Protein 3OPN (pdb70)

Secondary structure (DSSP, 8-state):
---SSSTTHHHHHHHHHHTT---TT-EEEEET-TTSHHHH--TT--SEEEEE-SS-----HHHHT-TTEE-----GGG--GGG--S---SEEEE--SSS-GGGTHHHHHHHSPTT-EEEEEE-HHHHS-HHHH-------HHHH--HHHHHHHHHHHTEEEEEEEE-SS-BTTTB--EEEEEEESS--PBPTT--HHHHHHHHH-

Structure (mmCIF, N/CA/C/O backbone):
data_3OPN
#
_entry.id   3OPN
#
_cell.length_a   48.716
_cell.length_b   54.523
_cell.length_c   70.643
_cell.angle_alpha   90.00
_cell.angle_beta   90.00
_cell.angle_gamma   90.00
#
_symmetry.space_group_name_H-M   'P 21 21 21'
#
loop_
_entity.id
_entity.type
_entity.pdbx_description
1 polymer 'putative hemolysin'
2 non-polymer GLYCEROL
3 non-polymer 'SULFATE ION'
4 water water
#
loop_
_atom_site.group_PDB
_atom_site.id
_atom_site.type_symbol
_atom_site.label_atom_id
_atom_site.label_alt_id
_atom_site.label_comp_id
_atom_site.label_asym_id
_atom_site.label_entity_id
_atom_site.label_seq_id
_atom_site.pdbx_PDB_ins_code
_atom_site.Cartn_x
_atom_site.Cartn_y
_atom_site.Cartn_z
_atom_site.occupancy
_atom_site.B_iso_or_equiv
_atom_site.auth_seq_id
_atom_site.auth_comp_id
_atom_site.auth_asym_id
_atom_site.auth_atom_id
_atom_site.pdbx_PDB_model_num
ATOM 1 N N . LYS A 1 14 ? 30.367 27.025 43.157 1.00 20.00 33 LYS A N 1
ATOM 2 C CA . LYS A 1 14 ? 29.827 26.223 42.073 1.00 20.00 33 LYS A CA 1
ATOM 3 C C . LYS A 1 14 ? 28.322 26.254 41.742 1.00 20.00 33 LYS A C 1
ATOM 4 O O . LYS A 1 14 ? 27.821 25.317 41.194 1.00 23.42 33 LYS A O 1
ATOM 10 N N . LEU A 1 15 ? 27.646 27.371 41.972 1.00 19.74 34 LEU A N 1
ATOM 11 C CA . LEU A 1 15 ? 26.371 27.587 41.333 1.00 15.92 34 LEU A CA 1
ATOM 12 C C . LEU A 1 15 ? 26.597 28.101 39.904 1.00 17.38 34 LEU A C 1
ATOM 13 O O . LEU A 1 15 ? 26.997 29.223 39.680 1.00 13.19 34 LEU A O 1
ATOM 18 N N . ARG A 1 16 ? 26.378 27.238 38.953 1.00 13.68 35 ARG A N 1
ATOM 19 C CA . ARG A 1 16 ? 26.756 27.550 37.602 1.00 18.07 35 ARG A CA 1
ATOM 20 C C . ARG A 1 16 ? 25.844 28.599 36.910 1.00 13.01 35 ARG A C 1
ATOM 21 O O . ARG A 1 16 ? 26.317 29.367 36.142 1.00 12.74 35 ARG A O 1
ATOM 29 N N . TYR A 1 17 ? 24.575 28.626 37.297 1.00 10.19 36 TYR A N 1
ATOM 30 C CA . TYR A 1 17 ? 23.554 29.525 36.750 1.00 9.67 36 TYR A CA 1
ATOM 31 C C . TYR A 1 17 ? 23.023 30.469 37.821 1.00 10.02 36 TYR A C 1
ATOM 32 O O . TYR A 1 17 ? 23.154 30.192 39.007 1.00 8.41 36 TYR A O 1
ATOM 41 N N . VAL A 1 18 ? 22.418 31.579 37.408 1.00 8.77 37 VAL A N 1
ATOM 42 C CA . VAL A 1 18 ? 21.905 32.571 38.365 1.00 7.88 37 VAL A CA 1
ATOM 43 C C . VAL A 1 18 ? 20.580 32.138 39.014 1.00 8.70 37 VAL A C 1
ATOM 44 O O . VAL A 1 18 ? 20.079 32.805 39.921 1.00 7.89 37 VAL A O 1
ATOM 48 N N . SER A 1 19 ? 20.014 31.031 38.535 1.00 7.75 38 SER A N 1
ATOM 49 C CA . SER A 1 19 ? 18.835 30.433 39.159 1.00 9.43 38 SER A CA 1
ATOM 50 C C . SER A 1 19 ? 18.747 28.952 38.796 1.00 9.61 38 SER A C 1
ATOM 51 O O . SER A 1 19 ? 19.416 28.496 37.860 1.00 8.65 38 SER A O 1
ATOM 54 N N . ARG A 1 20 ? 17.922 28.206 39.533 1.00 7.68 39 ARG A N 1
ATOM 55 C CA . ARG A 1 20 ? 17.648 26.805 39.189 1.00 8.53 39 ARG A CA 1
ATOM 56 C C . ARG A 1 20 ? 16.852 26.712 37.885 1.00 8.88 39 ARG A C 1
ATOM 57 O O . ARG A 1 20 ? 16.793 25.658 37.246 1.00 6.99 39 ARG A O 1
ATOM 65 N N . GLY A 1 21 ? 16.249 27.828 37.486 1.00 8.37 40 GLY A N 1
ATOM 66 C CA . GLY A 1 21 ? 15.573 27.895 36.198 1.00 8.10 40 GLY A CA 1
ATOM 67 C C . GLY A 1 21 ? 16.510 27.506 35.072 1.00 7.08 40 GLY A C 1
ATOM 68 O O . GLY A 1 21 ? 16.087 26.945 34.064 1.00 7.13 40 GLY A O 1
ATOM 69 N N . GLY A 1 22 ? 17.798 27.797 35.244 1.00 7.38 41 GLY A N 1
ATOM 70 C CA . GLY A 1 22 ? 18.785 27.453 34.231 1.00 9.24 41 GLY A CA 1
ATOM 71 C C . GLY A 1 22 ? 18.850 25.952 33.949 1.00 7.57 41 GLY A C 1
ATOM 72 O O . GLY A 1 22 ? 19.207 25.531 32.844 1.00 8.29 41 GLY A O 1
ATOM 73 N N . LEU A 1 23 ? 18.501 25.144 34.949 1.00 6.08 42 LEU A N 1
ATOM 74 C CA . LEU A 1 23 ? 18.457 23.689 34.790 1.00 7.48 42 LEU A CA 1
ATOM 75 C C . LEU A 1 23 ? 17.412 23.258 33.762 1.00 6.89 42 LEU A C 1
ATOM 76 O O . LEU A 1 23 ? 17.535 22.216 33.126 1.00 6.32 42 LEU A O 1
ATOM 81 N N . LYS A 1 24 ? 16.369 24.059 33.617 1.00 6.53 43 LYS A N 1
ATOM 82 C CA . LYS A 1 24 ? 15.294 23.730 32.695 1.00 8.07 43 LYS A CA 1
ATOM 83 C C . LYS A 1 24 ? 15.772 23.852 31.250 1.00 8.42 43 LYS A C 1
ATOM 84 O O . LYS A 1 24 ? 15.646 22.910 30.466 1.00 7.19 43 LYS A O 1
ATOM 90 N N . LEU A 1 25 ? 16.333 25.003 30.902 1.00 7.53 44 LEU A N 1
ATOM 91 C CA . LEU A 1 25 ? 16.852 25.186 29.551 1.00 7.60 44 LEU A CA 1
ATOM 92 C C . LEU A 1 25 ? 18.051 24.273 29.276 1.00 7.21 44 LEU A C 1
ATOM 93 O O . LEU A 1 25 ? 18.236 23.803 28.158 1.00 7.40 44 LEU A O 1
ATOM 98 N N . GLU A 1 26 ? 18.864 24.018 30.290 1.00 7.47 45 GLU A N 1
ATOM 99 C CA . GLU A 1 26 ? 19.991 23.108 30.118 1.00 8.61 45 GLU A CA 1
ATOM 100 C C . GLU A 1 26 ? 19.506 21.748 29.627 1.00 8.47 45 GLU A C 1
ATOM 101 O O . GLU A 1 26 ? 20.100 21.152 28.722 1.00 9.21 45 GLU A O 1
ATOM 107 N N . LYS A 1 27 ? 18.442 21.235 30.231 1.00 6.20 46 LYS A N 1
ATOM 108 C CA . LYS A 1 27 ? 17.943 19.937 29.809 1.00 7.68 46 LYS A CA 1
ATOM 109 C C . LYS A 1 27 ? 17.402 20.005 28.373 1.00 10.00 46 LYS A C 1
ATOM 110 O O . LYS A 1 27 ? 17.617 19.091 27.574 1.00 8.10 46 LYS A O 1
ATOM 116 N N . ALA A 1 28 ? 16.696 21.087 28.051 1.00 8.17 47 ALA A N 1
ATOM 117 C CA . ALA A 1 28 ? 16.149 21.241 26.706 1.00 8.19 47 ALA A CA 1
ATOM 118 C C . ALA A 1 28 ? 17.262 21.252 25.658 1.00 8.62 47 ALA A C 1
ATOM 119 O O . ALA A 1 28 ? 17.160 20.586 24.637 1.00 9.12 47 ALA A O 1
ATOM 121 N N . LEU A 1 29 ? 18.329 21.998 25.916 1.00 7.91 48 LEU A N 1
ATOM 122 C CA . LEU A 1 29 ? 19.448 22.073 24.978 1.00 10.90 48 LEU A CA 1
ATOM 123 C C . LEU A 1 29 ? 20.052 20.687 24.715 1.00 10.31 48 LEU A C 1
ATOM 124 O O . LEU A 1 29 ? 20.327 20.306 23.573 1.00 10.18 48 LEU A O 1
ATOM 129 N N . LYS A 1 30 ? 20.248 19.946 25.796 1.00 10.84 49 LYS A N 1
ATOM 130 C CA . LYS A 1 30 ? 20.780 18.586 25.767 1.00 12.10 49 LYS A CA 1
ATOM 131 C C . LYS A 1 30 ? 19.848 17.567 25.084 1.00 11.84 49 LYS A C 1
ATOM 132 O O . LYS A 1 30 ? 20.257 16.867 24.155 1.00 11.26 49 LYS A O 1
ATOM 138 N N . GLU A 1 31 ? 18.598 17.495 25.535 1.00 9.44 50 GLU A N 1
ATOM 139 C CA . GLU A 1 31 ? 17.642 16.528 25.001 1.00 10.95 50 GLU A CA 1
ATOM 140 C C . GLU A 1 31 ? 17.225 16.830 23.565 1.00 10.75 50 GLU A C 1
ATOM 141 O O . GLU A 1 31 ? 16.940 15.916 22.793 1.00 10.27 50 GLU A O 1
ATOM 147 N N . PHE A 1 32 ? 17.160 18.110 23.220 1.00 8.03 51 PHE A N 1
ATOM 148 C CA . PHE A 1 32 ? 16.668 18.516 21.903 1.00 9.77 51 PHE A CA 1
ATOM 149 C C . PHE A 1 32 ? 17.820 18.724 20.912 1.00 11.13 51 PHE A C 1
ATOM 150 O O . PHE A 1 32 ? 17.597 19.060 19.755 1.00 12.18 51 PHE A O 1
ATOM 158 N N . HIS A 1 33 ? 19.048 18.534 21.387 1.00 12.30 52 HIS A N 1
ATOM 159 C CA . HIS A 1 33 ? 20.252 18.722 20.568 1.00 15.29 52 HIS A CA 1
ATOM 160 C C . HIS A 1 33 ? 20.309 20.095 19.910 1.00 14.39 52 HIS A C 1
ATOM 161 O O . HIS A 1 33 ? 20.566 20.212 18.709 1.00 12.04 52 HIS A O 1
ATOM 168 N N . LEU A 1 34 ? 20.075 21.133 20.708 1.00 11.32 53 LEU A N 1
ATOM 169 C CA . LEU A 1 34 ? 20.073 22.504 20.207 1.00 12.99 53 LEU A CA 1
ATOM 170 C C . LEU A 1 34 ? 2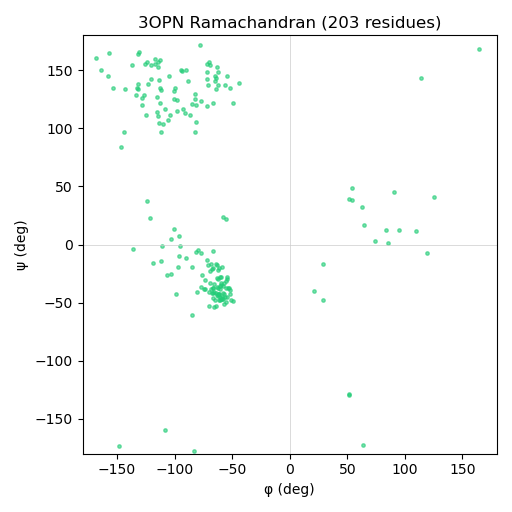1.460 23.133 20.237 1.00 14.79 53 LEU A C 1
ATOM 171 O O . LEU A 1 34 ? 22.218 22.921 21.177 1.00 12.75 53 LEU A O 1
ATOM 176 N N . GLU A 1 35 ? 21.775 23.902 19.197 1.00 18.21 54 GLU A N 1
ATOM 177 C CA . GLU A 1 35 ? 23.040 24.624 19.111 1.00 17.43 54 GLU A CA 1
ATOM 178 C C . GLU A 1 35 ? 22.765 26.120 19.196 1.00 17.23 54 GLU A C 1
ATOM 179 O O . GLU A 1 35 ? 22.012 26.657 18.388 1.00 22.97 54 GLU A O 1
ATOM 185 N N . ILE A 1 36 ? 23.365 26.783 20.174 1.00 12.78 55 ILE A N 1
ATOM 186 C CA . ILE A 1 36 ? 23.087 28.184 20.443 1.00 12.88 55 ILE A CA 1
ATOM 187 C C . ILE A 1 36 ? 24.229 29.030 19.911 1.00 11.70 55 ILE A C 1
ATOM 188 O O . ILE A 1 36 ? 24.060 30.203 19.619 1.00 10.15 55 ILE A O 1
ATOM 193 N N . ASN A 1 37 ? 25.408 28.429 19.818 1.00 12.72 56 ASN A N 1
ATOM 194 C CA . ASN A 1 37 ? 26.603 29.188 19.503 1.00 14.21 56 ASN A CA 1
ATOM 195 C C . ASN A 1 37 ? 26.423 30.092 18.287 1.00 12.56 56 ASN A C 1
ATOM 196 O O . ASN A 1 37 ? 26.081 29.623 17.202 1.00 13.72 56 ASN A O 1
ATOM 201 N N . GLY A 1 38 ? 26.634 31.388 18.491 1.00 10.63 57 GLY A N 1
ATOM 202 C CA . GLY A 1 38 ? 26.696 32.337 17.396 1.00 12.20 57 GLY A CA 1
ATOM 203 C C . GLY A 1 38 ? 25.331 32.842 16.997 1.00 11.97 57 GLY A C 1
ATOM 204 O O . GLY A 1 38 ? 25.201 33.651 16.081 1.00 12.14 57 GLY A O 1
ATOM 205 N N . LYS A 1 39 ? 24.305 32.381 17.702 1.00 10.54 58 LYS A N 1
ATOM 206 C CA . LYS A 1 39 ? 22.935 32.719 17.341 1.00 8.95 58 LYS A CA 1
ATOM 207 C C . LYS A 1 39 ? 22.403 33.937 18.072 1.00 10.00 58 LYS A C 1
ATOM 208 O O . LYS A 1 39 ? 22.785 34.203 19.214 1.00 8.70 58 LYS A O 1
ATOM 214 N N . THR A 1 40 ? 21.509 34.664 17.400 1.00 7.03 59 THR A N 1
ATOM 215 C CA . THR A 1 40 ? 20.727 35.716 18.035 1.00 7.72 59 THR A CA 1
ATOM 216 C C . THR A 1 40 ? 19.502 35.086 18.694 1.00 7.25 59 THR A C 1
ATOM 217 O O . THR A 1 40 ? 18.694 34.426 18.033 1.00 7.30 59 THR A O 1
ATOM 221 N N . CYS A 1 41 ? 19.383 35.280 20.001 1.00 6.26 60 CYS A N 1
ATOM 222 C CA . CYS A 1 41 ? 18.416 34.538 20.802 1.00 5.75 60 CYS A CA 1
ATOM 223 C C . CYS A 1 41 ? 17.398 35.474 21.423 1.00 6.46 60 CYS A C 1
ATOM 224 O O . CYS A 1 41 ? 17.676 36.657 21.638 1.00 6.66 60 CYS A O 1
ATOM 227 N N . LEU A 1 42 ? 16.230 34.927 21.733 1.00 5.59 61 LEU A N 1
ATOM 228 C CA . LEU A 1 42 ? 15.167 35.661 22.414 1.00 5.83 61 LEU A CA 1
ATOM 229 C C . LEU A 1 42 ? 14.728 34.880 23.650 1.00 6.34 61 LEU A C 1
ATOM 230 O O . LEU A 1 42 ? 14.454 33.685 23.571 1.00 6.55 61 LEU A O 1
ATOM 235 N N . ASP A 1 43 ? 14.701 35.550 24.795 1.00 5.80 62 ASP A N 1
ATOM 236 C CA . ASP A 1 43 ? 14.299 34.929 26.053 1.00 7.40 62 ASP A CA 1
ATOM 237 C C . ASP A 1 43 ? 12.996 35.595 26.475 1.00 7.63 62 ASP A C 1
ATOM 238 O O . ASP A 1 43 ? 13.008 36.748 26.932 1.00 6.35 62 ASP A O 1
ATOM 243 N N . ILE A 1 44 ? 11.876 34.893 26.297 1.00 5.11 63 ILE A N 1
ATOM 244 C CA . ILE A 1 44 ? 10.578 35.463 26.649 1.00 5.22 63 ILE A CA 1
ATOM 245 C C . ILE A 1 44 ? 10.212 35.122 28.091 1.00 7.15 63 ILE A C 1
ATOM 246 O O . ILE A 1 44 ? 9.995 33.951 28.428 1.00 5.00 63 ILE A O 1
ATOM 251 N N . GLY A 1 45 ? 10.162 36.152 28.937 1.00 6.28 64 GLY A N 1
ATOM 252 C CA . GLY A 1 45 ? 9.907 35.983 30.358 1.00 8.21 64 GLY A CA 1
ATOM 253 C C . GLY A 1 45 ? 11.209 35.807 31.126 1.00 8.75 64 GLY A C 1
ATOM 254 O O . GLY A 1 45 ? 11.306 34.949 31.986 1.00 9.19 64 GLY A O 1
ATOM 255 N N . SER A 1 46 ? 12.195 36.647 30.821 1.00 7.65 65 SER A N 1
ATOM 256 C CA . SER A 1 46 ? 13.561 36.504 31.327 1.00 9.12 65 SER A CA 1
ATOM 257 C C . SER A 1 46 ? 13.678 36.402 32.843 1.00 10.03 65 SER A C 1
ATOM 258 O O . SER A 1 46 ? 14.544 35.690 33.350 1.00 9.44 65 SER A O 1
ATOM 261 N N . SER A 1 47 ? 12.839 37.146 33.555 1.00 7.77 66 SER A N 1
ATOM 262 C CA . SER A 1 47 ? 12.826 37.087 35.016 1.00 9.10 66 SER A CA 1
ATOM 263 C C . SER A 1 47 ? 14.241 37.276 35.570 1.00 9.50 66 SER A C 1
ATOM 264 O O . SER A 1 47 ? 14.941 38.228 35.192 1.00 8.07 66 SER A O 1
ATOM 267 N N . THR A 1 48 ? 14.671 36.372 36.448 1.00 6.90 67 THR A N 1
ATOM 268 C CA . THR A 1 48 ? 15.998 36.469 37.053 1.00 9.40 67 THR A CA 1
ATOM 269 C C . THR A 1 48 ? 17.147 36.209 36.054 1.00 8.91 67 THR A C 1
ATOM 270 O O . THR A 1 48 ? 18.276 36.644 36.276 1.00 7.38 67 THR A O 1
ATOM 274 N N . GLY A 1 49 ? 16.859 35.508 34.959 1.00 7.74 68 GLY A N 1
ATOM 275 C CA . GLY A 1 49 ? 17.826 35.384 33.876 1.00 7.22 68 GLY A CA 1
ATOM 276 C C . GLY A 1 49 ? 18.453 34.016 33.689 1.00 5.95 68 GLY A C 1
ATOM 277 O O . GLY A 1 49 ? 19.416 33.871 32.947 1.00 5.78 68 GLY A O 1
ATOM 278 N N . GLY A 1 50 ? 17.902 33.006 34.346 1.00 7.58 69 GLY A N 1
ATOM 279 C CA . GLY A 1 50 ? 18.436 31.657 34.258 1.00 8.51 69 GLY A CA 1
ATOM 280 C C . GLY A 1 50 ? 18.563 31.143 32.836 1.00 6.94 69 GLY A C 1
ATOM 281 O O . GLY A 1 50 ? 19.588 30.550 32.477 1.00 5.49 69 GLY A O 1
ATOM 282 N N . PHE A 1 51 ? 17.520 31.351 32.035 1.00 6.80 70 PHE A N 1
ATOM 283 C CA . PHE A 1 51 ? 17.529 30.935 30.628 1.00 7.99 70 PHE A CA 1
ATOM 284 C C . PHE A 1 51 ? 18.546 31.743 29.848 1.00 6.17 70 PHE A C 1
ATOM 285 O O . PHE A 1 51 ? 19.304 31.192 29.067 1.00 6.99 70 PHE A O 1
ATOM 293 N N . THR A 1 52 ? 18.542 33.059 30.046 1.00 5.48 71 THR A N 1
ATOM 294 C CA . THR A 1 52 ? 19.501 33.925 29.378 1.00 6.95 71 THR A CA 1
ATOM 295 C C . THR A 1 52 ? 20.926 33.498 29.706 1.00 6.88 71 THR A C 1
ATOM 296 O O . THR A 1 52 ? 21.803 33.461 28.827 1.00 7.61 71 THR A O 1
ATOM 300 N N . ASP A 1 53 ? 21.148 33.185 30.977 1.00 5.72 72 ASP A N 1
ATOM 301 C CA . ASP A 1 53 ? 22.437 32.717 31.460 1.00 6.41 72 ASP A CA 1
ATOM 302 C C . ASP A 1 53 ? 22.862 31.461 30.699 1.00 8.25 72 ASP A C 1
ATOM 303 O O . ASP A 1 53 ? 23.975 31.391 30.187 1.00 8.48 72 ASP A O 1
ATOM 308 N N . VAL A 1 54 ? 21.976 30.470 30.626 1.00 6.05 73 VAL A N 1
ATOM 309 C CA . VAL A 1 54 ? 22.267 29.256 29.863 1.00 6.06 73 VAL A CA 1
ATOM 310 C C . VAL A 1 54 ? 22.644 29.572 28.406 1.00 8.41 73 VAL A C 1
ATOM 311 O O . VAL A 1 54 ? 23.583 28.997 27.847 1.00 8.48 73 VAL A O 1
ATOM 323 N N . LEU A 1 56 ? 23.834 32.486 27.101 1.00 8.42 75 LEU A N 1
ATOM 324 C CA . LEU A 1 56 ? 25.125 33.167 27.124 1.00 11.04 75 LEU A CA 1
ATOM 325 C C . LEU A 1 56 ? 26.279 32.173 27.248 1.00 11.68 75 LEU A C 1
ATOM 326 O O . LEU A 1 56 ? 27.257 32.271 26.513 1.00 10.03 75 LEU A O 1
ATOM 331 N N . GLN A 1 57 ? 26.165 31.229 28.182 1.00 9.17 76 GLN A N 1
ATOM 332 C CA . GLN A 1 57 ? 27.223 30.238 28.401 1.00 10.65 76 GLN A CA 1
ATOM 333 C C . GLN A 1 57 ? 27.400 29.284 27.225 1.00 12.46 76 GLN A C 1
ATOM 334 O O . GLN A 1 57 ? 28.450 28.649 27.084 1.00 9.55 76 GLN A O 1
ATOM 340 N N . ASN A 1 58 ? 26.376 29.177 26.383 1.00 10.73 77 ASN A N 1
ATOM 341 C CA . ASN A 1 58 ? 26.458 28.296 25.222 1.00 11.63 77 ASN A CA 1
ATOM 342 C C . ASN A 1 58 ? 26.765 29.057 23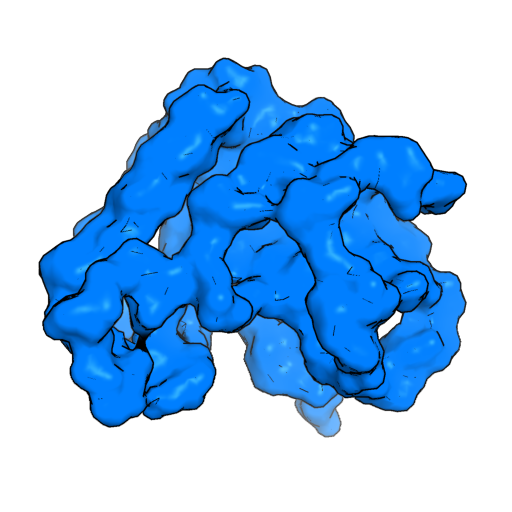.931 1.00 14.25 77 ASN A C 1
ATOM 343 O O . ASN A 1 58 ? 26.636 28.518 22.830 1.00 15.29 77 ASN A O 1
ATOM 348 N N . GLY A 1 59 ? 27.178 30.316 24.083 1.00 12.28 78 GLY A N 1
ATOM 349 C CA . GLY A 1 59 ? 27.749 31.069 22.988 1.00 12.70 78 GLY A CA 1
ATOM 350 C C . GLY A 1 59 ? 26.816 31.969 22.204 1.00 12.47 78 GLY A C 1
ATOM 351 O O . GLY A 1 59 ? 27.182 32.453 21.141 1.00 13.47 78 GLY A O 1
ATOM 352 N N . ALA A 1 60 ? 25.615 32.202 22.713 1.00 11.92 79 ALA A N 1
ATOM 353 C CA . ALA A 1 60 ? 24.703 33.138 22.063 1.00 8.15 79 ALA A CA 1
ATOM 354 C C . ALA A 1 60 ? 25.434 34.411 21.646 1.00 11.89 79 ALA A C 1
ATOM 355 O O . ALA A 1 60 ? 26.259 34.933 22.385 1.00 8.04 79 ALA A O 1
ATOM 357 N N . LYS A 1 61 ? 25.124 34.914 20.456 1.00 10.54 80 LYS A N 1
ATOM 358 C CA . LYS A 1 61 ? 25.744 36.142 19.975 1.00 9.88 80 LYS A CA 1
ATOM 359 C C . LYS A 1 61 ? 25.101 37.336 20.660 1.00 9.30 80 LYS A C 1
ATOM 360 O O . LYS A 1 61 ? 25.754 38.333 20.980 1.00 9.94 80 LYS A O 1
ATOM 366 N N . LEU A 1 62 ? 23.799 37.225 20.874 1.00 9.33 81 LEU A N 1
ATOM 367 C CA . LEU A 1 62 ? 23.018 38.269 21.502 1.00 9.46 81 LEU A CA 1
ATOM 368 C C . LEU A 1 62 ? 21.768 37.619 22.083 1.00 8.59 81 LEU A C 1
ATOM 369 O O . LEU A 1 62 ? 21.227 36.668 21.511 1.00 7.38 81 LEU A O 1
ATOM 374 N N . VAL A 1 63 ? 21.324 38.130 23.225 1.00 7.44 82 VAL A N 1
ATOM 375 C CA . VAL A 1 63 ? 20.092 37.667 23.828 1.00 6.20 82 VAL A CA 1
ATOM 376 C C . VAL A 1 63 ? 19.176 38.849 24.149 1.00 7.34 82 VAL A C 1
ATOM 377 O O . VAL A 1 63 ? 19.538 39.752 24.931 1.00 6.21 82 VAL A O 1
ATOM 381 N N . TYR A 1 64 ? 17.989 38.831 23.547 1.00 5.71 83 TYR A N 1
ATOM 382 C CA . TYR A 1 64 ? 16.945 39.775 23.917 1.00 6.67 83 TYR A CA 1
ATOM 383 C C . TYR A 1 64 ? 16.259 39.247 25.153 1.00 5.49 83 TYR A C 1
ATOM 384 O O . TYR A 1 64 ? 15.688 38.163 25.121 1.00 6.06 83 TYR A O 1
ATOM 393 N N . ALA A 1 65 ? 16.301 40.015 26.238 1.00 7.35 84 ALA A N 1
ATOM 394 C CA . ALA A 1 65 ? 15.699 39.602 27.500 1.00 8.54 84 ALA A CA 1
ATOM 395 C C . ALA A 1 65 ? 14.411 40.375 27.731 1.00 7.76 84 ALA A C 1
ATOM 396 O O . ALA A 1 65 ? 14.455 41.553 28.051 1.00 7.98 84 ALA A O 1
ATOM 398 N N . LEU A 1 66 ? 13.271 39.699 27.583 1.00 8.29 85 LEU A N 1
ATOM 399 C CA . LEU A 1 66 ? 11.956 40.357 27.564 1.00 8.20 85 LEU A CA 1
ATOM 400 C C . LEU A 1 66 ? 11.096 40.021 28.758 1.00 8.57 85 LEU A C 1
ATOM 401 O O . LEU A 1 66 ? 10.973 38.851 29.120 1.00 8.04 85 LEU A O 1
ATOM 406 N N . ASP A 1 67 ? 10.480 41.048 29.336 1.00 8.06 86 ASP A N 1
ATOM 407 C CA . ASP A 1 67 ? 9.582 40.906 30.482 1.00 9.70 86 ASP A CA 1
ATOM 408 C C . ASP A 1 67 ? 8.427 41.903 30.354 1.00 10.09 86 ASP A C 1
ATOM 409 O O . ASP A 1 67 ? 8.646 43.079 30.059 1.00 10.03 86 ASP A O 1
ATOM 414 N N . VAL A 1 68 ? 7.205 41.432 30.588 1.00 9.18 87 VAL A N 1
ATOM 415 C CA . VAL A 1 68 ? 6.036 42.304 30.558 1.00 9.91 87 VAL A CA 1
ATOM 416 C C . VAL A 1 68 ? 6.118 43.390 31.644 1.00 11.39 87 VAL A C 1
ATOM 417 O O . VAL A 1 68 ? 5.581 44.483 31.480 1.00 11.94 87 VAL A O 1
ATOM 421 N N . GLY A 1 69 ? 6.790 43.080 32.750 1.00 11.57 88 GLY A N 1
ATOM 422 C CA . GLY A 1 69 ? 7.016 44.044 33.813 1.00 12.54 88 GLY A CA 1
ATOM 423 C C . GLY A 1 69 ? 8.465 44.497 33.865 1.00 13.36 88 GLY A C 1
ATOM 424 O O . GLY A 1 69 ? 9.189 44.378 32.880 1.00 15.07 88 GLY A O 1
ATOM 425 N N . THR A 1 70 ? 8.898 45.025 35.007 1.00 14.08 89 THR A N 1
ATOM 426 C CA . THR A 1 70 ? 10.262 45.538 35.119 1.00 15.44 89 THR A CA 1
ATOM 427 C C . THR A 1 70 ? 11.248 44.376 35.136 1.00 14.13 89 THR A C 1
ATOM 428 O O . THR A 1 70 ? 10.922 43.285 35.605 1.00 15.25 89 THR A O 1
ATOM 432 N N . ASN A 1 71 ? 12.449 44.589 34.611 1.00 15.65 90 ASN A N 1
ATOM 433 C CA . ASN A 1 71 ? 13.407 43.492 34.564 1.00 17.42 90 ASN A CA 1
ATOM 434 C C . ASN A 1 71 ? 13.938 43.167 35.962 1.00 18.29 90 ASN A C 1
ATOM 435 O O . ASN A 1 71 ? 14.144 44.058 36.793 1.00 15.94 90 ASN A O 1
ATOM 440 N N . GLN A 1 72 ? 14.129 41.878 36.211 1.00 15.27 91 GLN A N 1
ATOM 441 C CA . GLN A 1 72 ? 14.586 41.384 37.505 1.00 12.13 91 GLN A CA 1
ATOM 442 C C . GLN A 1 72 ? 15.881 40.616 37.305 1.00 9.35 91 GLN A C 1
ATOM 443 O O . GLN A 1 72 ? 16.226 39.754 38.118 1.00 8.26 91 GLN A O 1
ATOM 449 N N . LEU A 1 73 ? 16.582 40.904 36.210 1.00 7.38 92 LEU A N 1
ATOM 450 C CA . LEU A 1 73 ? 17.793 40.166 35.880 1.00 7.35 92 LEU A CA 1
ATOM 451 C C . LEU A 1 73 ? 18.809 40.217 37.019 1.00 9.58 92 LEU A C 1
ATOM 452 O O . LEU A 1 73 ? 19.019 41.268 37.631 1.00 7.85 92 LEU A O 1
ATOM 457 N N . ALA A 1 74 ? 19.430 39.078 37.306 1.00 5.81 93 ALA A N 1
ATOM 458 C CA . ALA A 1 74 ? 20.605 39.068 38.163 1.00 9.59 93 ALA A CA 1
ATOM 459 C C . ALA A 1 74 ? 21.663 40.030 37.618 1.00 8.20 93 ALA A C 1
ATOM 460 O O . ALA A 1 74 ? 21.825 40.189 36.408 1.00 7.25 93 ALA A O 1
ATOM 462 N N . TRP A 1 75 ? 22.376 40.659 38.539 1.00 6.51 94 TRP A N 1
ATOM 463 C CA . TRP A 1 75 ? 23.380 41.676 38.257 1.00 7.16 94 TRP A CA 1
ATOM 464 C C . TRP A 1 75 ? 24.367 41.212 37.183 1.00 8.04 94 TRP A C 1
ATOM 465 O O . TRP A 1 75 ? 24.626 41.916 36.218 1.00 7.06 94 TRP A O 1
ATOM 476 N N . LYS A 1 76 ? 24.880 39.999 37.354 1.00 9.41 95 LYS A N 1
ATOM 477 C CA . LYS A 1 76 ? 25.788 39.350 36.407 1.00 10.26 95 LYS A CA 1
ATOM 478 C C . LYS A 1 76 ? 25.245 39.343 34.969 1.00 11.18 95 LYS A C 1
ATOM 479 O O . LYS A 1 76 ? 25.977 39.582 34.002 1.00 8.90 95 LYS A O 1
ATOM 485 N N . ILE A 1 77 ? 23.956 39.049 34.834 1.00 8.84 96 ILE A N 1
ATOM 486 C CA . ILE A 1 77 ? 23.319 38.957 33.525 1.00 8.20 96 ILE A CA 1
ATOM 487 C C . ILE A 1 77 ? 22.940 40.340 32.957 1.00 9.78 96 ILE A C 1
ATOM 488 O O . ILE A 1 77 ? 23.097 40.606 31.763 1.00 7.93 96 ILE A O 1
ATOM 493 N N . ARG A 1 78 ? 22.428 41.213 33.819 1.00 10.41 97 ARG A N 1
ATOM 494 C CA . ARG A 1 78 ? 22.069 42.573 33.430 1.00 10.31 97 ARG A CA 1
ATOM 495 C C . ARG A 1 78 ? 23.280 43.330 32.891 1.00 11.14 97 ARG A C 1
ATOM 496 O O . ARG A 1 78 ? 23.163 44.165 31.992 1.00 12.26 97 ARG A O 1
ATOM 504 N N . SER A 1 79 ? 24.444 43.044 33.461 1.00 9.63 98 SER A N 1
ATOM 505 C CA . SER A 1 79 ? 25.681 43.728 33.098 1.00 10.33 98 SER A CA 1
ATOM 506 C C . SER A 1 79 ? 26.320 43.161 31.838 1.00 12.96 98 SER A C 1
ATOM 507 O O . SER A 1 79 ? 27.313 43.703 31.359 1.00 10.18 98 SER A O 1
ATOM 510 N N . ASP A 1 80 ? 25.773 42.066 31.314 1.00 10.09 99 ASP A N 1
ATOM 511 C CA . ASP A 1 80 ? 26.410 41.399 30.187 1.00 10.30 99 ASP A CA 1
ATOM 512 C C . ASP A 1 80 ? 26.145 42.149 28.905 1.00 10.74 99 ASP A C 1
ATOM 513 O O . ASP A 1 80 ? 25.001 42.390 28.532 1.00 8.64 99 ASP A O 1
ATOM 518 N N . GLU A 1 81 ? 27.230 42.518 28.242 1.00 11.40 100 GLU A N 1
ATOM 519 C CA . GLU A 1 81 ? 27.198 43.266 26.997 1.00 11.79 100 GLU A CA 1
ATOM 520 C C . GLU A 1 81 ? 26.345 42.591 25.915 1.00 10.18 100 GLU A C 1
ATOM 521 O O . GLU A 1 81 ? 25.798 43.261 25.045 1.00 8.74 100 GLU A O 1
ATOM 527 N N . ARG A 1 82 ? 26.226 41.268 25.971 1.00 9.47 101 ARG A N 1
ATOM 528 C CA . ARG A 1 82 ? 2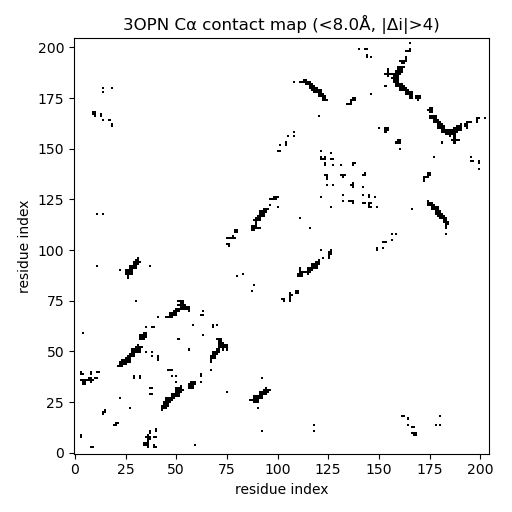5.484 40.536 24.939 1.00 10.32 101 ARG A CA 1
ATOM 529 C C . ARG A 1 82 ? 23.970 40.572 25.132 1.00 10.59 101 ARG A C 1
ATOM 530 O O . ARG A 1 82 ? 23.208 40.078 24.288 1.00 9.14 101 ARG A O 1
ATOM 538 N N . VAL A 1 83 ? 23.543 41.165 26.244 1.00 9.16 102 VAL A N 1
ATOM 539 C CA . VAL A 1 83 ? 22.139 41.150 26.620 1.00 8.15 102 VAL A CA 1
ATOM 540 C C . VAL A 1 83 ? 21.448 42.461 26.269 1.00 9.62 102 VAL A C 1
ATOM 541 O O . VAL A 1 83 ? 21.957 43.541 26.549 1.00 10.43 102 VAL A O 1
ATOM 545 N N . VAL A 1 84 ? 20.290 42.354 25.630 1.00 7.50 103 VAL A N 1
ATOM 546 C CA . VAL A 1 84 ? 19.511 43.517 25.274 1.00 7.29 103 VAL A CA 1
ATOM 547 C C . VAL A 1 84 ? 18.218 43.436 26.063 1.00 9.76 103 VAL A C 1
ATOM 548 O O . VAL A 1 84 ? 17.398 42.519 25.855 1.00 7.70 103 VAL A O 1
ATOM 552 N N . VAL A 1 85 ? 18.042 44.381 26.979 1.00 6.69 104 VAL A N 1
ATOM 553 C CA . VAL A 1 85 ? 16.873 44.365 27.864 1.00 10.62 104 VAL A CA 1
ATOM 554 C C . VAL A 1 85 ? 15.657 44.987 27.187 1.00 10.09 104 VAL A C 1
ATOM 555 O O . VAL A 1 85 ? 15.747 46.064 26.610 1.00 9.07 104 VAL A O 1
ATOM 567 N N . GLU A 1 87 ? 12.167 45.492 28.787 1.00 10.70 106 GLU A N 1
ATOM 568 C CA . GLU A 1 87 ? 11.261 45.360 29.915 1.00 12.01 106 GLU A CA 1
ATOM 569 C C . GLU A 1 87 ? 10.042 46.237 29.711 1.00 10.97 106 GLU A C 1
ATOM 570 O O . GLU A 1 87 ? 10.021 47.093 28.826 1.00 11.73 106 GLU A O 1
ATOM 576 N N . GLN A 1 88 ? 9.031 46.023 30.541 1.00 10.68 107 GLN A N 1
ATOM 577 C CA . GLN A 1 88 ? 7.747 46.677 30.350 1.00 12.12 107 GLN A CA 1
ATOM 578 C C . GLN A 1 88 ? 7.287 46.457 28.913 1.00 13.23 107 GLN A C 1
ATOM 579 O O . GLN A 1 88 ? 6.719 47.340 28.276 1.00 12.89 107 GLN A O 1
ATOM 585 N N . PHE A 1 89 ? 7.531 45.246 28.420 1.00 10.80 108 PHE A N 1
ATOM 5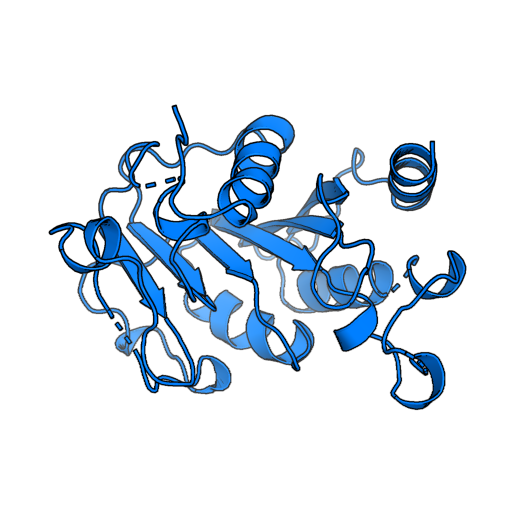86 C CA . PHE A 1 89 ? 7.299 44.931 27.026 1.00 8.53 108 PHE A CA 1
ATOM 587 C C . PHE A 1 89 ? 6.368 43.728 26.935 1.00 10.13 108 PHE A C 1
ATOM 588 O O . PHE A 1 89 ? 6.745 42.612 27.294 1.00 9.18 108 PHE A O 1
ATOM 596 N N . ASN A 1 90 ? 5.148 43.947 26.457 1.00 9.52 109 ASN A N 1
ATOM 597 C CA . ASN A 1 90 ? 4.165 42.873 26.381 1.00 8.24 109 ASN A CA 1
ATOM 598 C C . ASN A 1 90 ? 4.346 42.117 25.063 1.00 10.18 109 ASN A C 1
ATOM 599 O O . ASN A 1 90 ? 4.084 42.659 23.992 1.00 9.47 109 ASN A O 1
ATOM 604 N N . PHE A 1 91 ? 4.796 40.867 25.132 1.00 9.37 110 PHE A N 1
ATOM 605 C CA . PHE A 1 91 ? 5.135 40.152 23.901 1.00 9.25 110 PHE A CA 1
ATOM 606 C C . PHE A 1 91 ? 3.941 39.966 22.965 1.00 8.48 110 PHE A C 1
ATOM 607 O O . PHE A 1 91 ? 4.113 39.773 21.761 1.00 8.70 110 PHE A O 1
ATOM 615 N N . ARG A 1 92 ? 2.728 40.027 23.497 1.00 7.98 111 ARG A N 1
ATOM 616 C CA . ARG A 1 92 ? 1.567 39.871 22.621 1.00 10.07 111 ARG A CA 1
ATOM 617 C C . ARG A 1 92 ? 1.546 40.971 21.564 1.00 10.43 111 ARG A C 1
ATOM 618 O O . ARG A 1 92 ? 1.036 40.781 20.466 1.00 11.08 111 ARG A O 1
ATOM 626 N N . ASN A 1 93 ? 2.119 42.123 21.896 1.00 8.91 112 ASN A N 1
ATOM 627 C CA . ASN A 1 93 ? 2.133 43.244 20.969 1.00 10.44 112 ASN A CA 1
ATOM 628 C C . ASN A 1 93 ? 3.425 43.328 20.162 1.00 10.89 112 ASN A C 1
ATOM 629 O O . ASN A 1 93 ? 3.646 44.296 19.442 1.00 10.99 112 ASN A O 1
ATOM 634 N N . ALA A 1 94 ? 4.273 42.309 20.308 1.00 10.67 113 ALA A N 1
ATOM 635 C CA . ALA A 1 94 ? 5.576 42.269 19.648 1.00 9.42 113 ALA A CA 1
ATOM 636 C C . ALA A 1 94 ? 5.447 42.061 18.141 1.00 9.39 113 ALA A C 1
ATOM 637 O O . ALA A 1 94 ? 4.642 41.241 17.680 1.00 9.11 113 ALA A O 1
ATOM 639 N N . VAL A 1 95 ? 6.239 42.811 17.380 1.00 7.93 114 VAL A N 1
ATOM 640 C CA . VAL A 1 95 ? 6.361 42.594 15.936 1.00 9.33 114 VAL A CA 1
ATOM 641 C C . VAL A 1 95 ? 7.838 42.542 15.557 1.00 9.17 114 VAL A C 1
ATOM 642 O O . VAL A 1 95 ? 8.705 42.926 16.347 1.00 9.03 114 VAL A O 1
ATOM 646 N N . LEU A 1 96 ? 8.122 42.056 14.354 1.00 8.47 115 LEU A N 1
ATOM 647 C CA . LEU A 1 96 ? 9.513 41.908 13.906 1.00 9.55 115 LEU A CA 1
ATOM 648 C C . LEU A 1 96 ? 10.305 43.230 13.982 1.00 9.48 115 LEU A C 1
ATOM 649 O O . LEU A 1 96 ? 11.478 43.240 14.358 1.00 9.63 115 LEU A O 1
ATOM 654 N N . ALA A 1 97 ? 9.655 44.347 13.668 1.00 8.19 116 ALA A N 1
ATOM 655 C CA . ALA A 1 97 ? 10.322 45.641 13.749 1.00 10.35 116 ALA A CA 1
ATOM 656 C C . ALA A 1 97 ? 10.852 45.979 15.152 1.00 11.39 116 ALA A C 1
ATOM 657 O O . ALA A 1 97 ? 11.730 46.829 15.290 1.00 13.22 116 ALA A O 1
ATOM 659 N N . ASP A 1 98 ? 10.337 45.315 16.185 1.00 9.18 117 ASP A N 1
ATOM 660 C CA . ASP A 1 98 ? 10.796 45.563 17.564 1.00 13.11 117 ASP A CA 1
ATOM 661 C C . ASP A 1 98 ? 12.196 45.025 17.830 1.00 12.21 117 ASP A C 1
ATOM 662 O O . ASP A 1 98 ? 12.810 45.337 18.858 1.00 13.18 117 ASP A O 1
ATOM 667 N N . PHE A 1 99 ? 12.692 44.194 16.920 1.00 12.26 118 PHE A N 1
ATOM 668 C CA . PHE A 1 99 ? 13.986 43.547 17.113 1.00 11.45 118 PHE A CA 1
ATOM 669 C C . PHE A 1 99 ? 14.989 44.093 16.104 1.00 12.58 118 PHE A C 1
ATOM 670 O O . PHE A 1 99 ? 15.044 43.661 14.961 1.00 12.54 118 PHE A O 1
ATOM 678 N N . GLU A 1 100 ? 15.771 45.062 16.562 1.00 14.51 119 GLU A N 1
ATOM 679 C CA . GLU A 1 100 ? 16.604 45.878 15.701 1.00 16.11 119 GLU A CA 1
ATOM 680 C C . GLU A 1 100 ? 18.082 45.505 15.725 1.00 13.72 119 GLU A C 1
ATOM 681 O O . GLU A 1 100 ? 18.890 46.190 15.107 1.00 15.76 119 GLU A O 1
ATOM 687 N N . GLN A 1 101 ? 18.451 44.441 16.430 1.00 13.30 120 GLN A N 1
ATOM 688 C CA . GLN A 1 101 ? 19.861 44.052 16.469 1.00 12.45 120 GLN A CA 1
ATOM 689 C C . GLN A 1 101 ? 20.047 42.623 16.010 1.00 14.41 120 GLN A C 1
ATOM 690 O O . GLN A 1 101 ? 20.887 41.875 16.548 1.00 13.97 120 GLN A O 1
ATOM 696 N N . GLY A 1 102 ? 19.256 42.239 15.015 1.00 12.75 121 GLY A N 1
ATOM 697 C CA . GLY A 1 102 ? 19.305 40.886 14.497 1.00 12.41 121 GLY A CA 1
ATOM 698 C C . GLY A 1 102 ? 18.008 40.163 14.782 1.00 11.08 121 GLY A C 1
ATOM 699 O O . GLY A 1 102 ? 17.391 40.347 15.838 1.00 10.35 121 GLY A O 1
ATOM 700 N N . ARG A 1 103 ? 17.593 39.340 13.831 1.00 9.89 122 ARG A N 1
ATOM 701 C CA . ARG A 1 103 ? 16.356 38.579 13.943 1.00 11.06 122 ARG A CA 1
ATOM 702 C C . ARG A 1 103 ? 16.602 37.319 14.769 1.00 8.92 122 ARG A C 1
ATOM 703 O O . ARG A 1 103 ? 17.540 36.570 14.495 1.00 9.91 122 ARG A O 1
ATOM 711 N N . PRO A 1 104 ? 15.765 37.073 15.791 1.00 7.95 123 PRO A N 1
ATOM 712 C CA . PRO A 1 104 ? 16.024 35.889 16.621 1.00 7.64 123 PRO A CA 1
ATOM 713 C C . PRO A 1 104 ? 15.872 34.611 15.818 1.00 7.60 123 PRO A C 1
ATOM 714 O O . PRO A 1 104 ? 14.883 34.458 15.093 1.00 8.75 123 PRO A O 1
ATOM 718 N N . SER A 1 105 ? 16.819 33.696 15.958 1.00 6.69 124 SER A N 1
ATOM 719 C CA . SER A 1 105 ? 16.695 32.384 15.331 1.00 7.41 124 SER A CA 1
ATOM 720 C C . SER A 1 105 ? 16.508 31.279 16.377 1.00 7.00 124 SER A C 1
ATOM 721 O O . SER A 1 105 ? 16.155 30.150 16.040 1.00 8.41 124 SER A O 1
ATOM 724 N N . PHE A 1 106 ? 16.767 31.595 17.643 1.00 6.93 125 PHE A N 1
ATOM 725 C CA . PHE A 1 106 ? 16.391 30.689 18.730 1.00 6.80 125 PHE A CA 1
ATOM 726 C C . PHE A 1 106 ? 15.660 31.430 19.854 1.00 6.52 125 PHE A C 1
ATOM 727 O O . PHE A 1 106 ? 16.041 32.541 20.240 1.00 5.18 125 PHE A O 1
ATOM 735 N N . THR A 1 107 ? 14.602 30.806 20.367 1.00 5.46 126 THR A N 1
ATOM 736 C CA . THR A 1 107 ? 13.781 31.424 21.393 1.00 4.40 126 THR A CA 1
ATOM 737 C C . THR A 1 107 ? 13.511 30.450 22.529 1.00 5.59 126 THR A C 1
ATOM 738 O O . THR A 1 107 ? 13.200 29.276 22.307 1.00 4.01 126 THR A O 1
ATOM 742 N N . SER A 1 108 ? 13.652 30.945 23.752 1.00 5.61 127 SER A N 1
ATOM 743 C CA . SER A 1 108 ? 13.254 30.177 24.913 1.00 5.60 127 SER A CA 1
ATOM 744 C C . SER A 1 108 ? 12.074 30.900 25.563 1.00 7.26 127 SER A C 1
ATOM 745 O O . SER A 1 108 ? 12.029 32.130 25.599 1.00 4.53 127 SER A O 1
ATOM 748 N N . ILE A 1 109 ? 11.106 30.132 26.053 1.00 6.21 128 ILE A N 1
ATOM 749 C CA . ILE A 1 109 ? 9.900 30.724 26.610 1.00 5.05 128 ILE A CA 1
ATOM 750 C C . ILE A 1 109 ? 9.625 30.178 27.997 1.00 6.81 128 ILE A C 1
ATOM 751 O O . ILE A 1 109 ? 9.516 28.963 28.189 1.00 6.50 128 ILE A O 1
ATOM 756 N N . ASP A 1 110 ? 9.475 31.083 28.955 1.00 5.61 129 ASP A N 1
ATOM 757 C CA . ASP A 1 110 ? 9.122 30.700 30.310 1.00 8.01 129 ASP A CA 1
ATOM 758 C C . ASP A 1 110 ? 8.267 31.824 30.870 1.00 8.30 129 ASP A C 1
ATOM 759 O O . ASP A 1 110 ? 8.775 32.729 31.515 1.00 7.93 129 ASP A O 1
ATOM 764 N N . VAL A 1 111 ? 6.970 31.784 30.580 1.00 7.52 130 VAL A N 1
ATOM 765 C CA . VAL A 1 111 ? 6.068 32.835 31.017 1.00 7.57 130 VAL A CA 1
ATOM 766 C C . VAL A 1 111 ? 5.077 32.248 32.005 1.00 9.18 130 VAL A C 1
ATOM 767 O O . VAL A 1 111 ? 4.823 31.040 32.002 1.00 8.10 130 VAL A O 1
ATOM 771 N N . SER A 1 112 ? 4.515 33.114 32.841 1.00 7.75 131 SER A N 1
ATOM 772 C CA . SER A 1 112 ? 3.518 32.700 33.822 1.00 8.16 131 SER A CA 1
ATOM 773 C C . SER A 1 112 ? 2.228 33.522 33.697 1.00 7.78 131 SER A C 1
ATOM 774 O O . SER A 1 112 ? 2.245 34.649 33.197 1.00 9.19 131 SER A O 1
ATOM 777 N N . PHE A 1 113 ? 1.117 32.943 34.136 1.00 7.46 132 PHE A N 1
ATOM 778 C CA . PHE A 1 113 ? -0.179 33.629 34.149 1.00 7.69 132 PHE A CA 1
ATOM 779 C C . PHE A 1 113 ? -0.657 33.996 32.758 1.00 9.03 132 PHE A C 1
ATOM 780 O O . PHE A 1 113 ? -1.355 34.995 32.561 1.00 7.91 132 PHE A O 1
ATOM 788 N N . ILE A 1 114 ? -0.288 33.158 31.798 1.00 8.14 133 ILE A N 1
ATOM 789 C CA . ILE A 1 114 ? -0.688 33.346 30.407 1.00 7.42 133 ILE A CA 1
ATOM 790 C C . ILE A 1 114 ? -0.442 32.038 29.673 1.00 7.76 133 ILE A C 1
ATOM 791 O O . ILE A 1 114 ? 0.443 31.257 30.047 1.00 6.00 133 ILE A O 1
ATOM 796 N N . SER A 1 115 ? -1.255 31.787 28.655 1.00 6.73 134 SER A N 1
ATOM 797 C CA . SER A 1 115 ? -1.131 30.585 27.848 1.00 8.99 134 SER A CA 1
ATOM 798 C C . SER A 1 115 ? -0.193 30.823 26.675 1.00 8.80 134 SER A C 1
ATOM 799 O O . SER A 1 115 ? -0.097 31.942 26.156 1.00 7.93 134 SER A O 1
ATOM 802 N N . LEU A 1 116 ? 0.480 29.762 26.246 1.00 7.78 135 LEU A N 1
ATOM 803 C CA . LEU A 1 116 ? 1.302 29.809 25.039 1.00 6.68 135 LEU A CA 1
ATOM 804 C C . LEU A 1 116 ? 0.469 30.132 23.800 1.00 7.31 135 LEU A C 1
ATOM 805 O O . LEU A 1 116 ? 1.009 30.584 22.793 1.00 6.83 135 LEU A O 1
ATOM 810 N N . ASP A 1 117 ? -0.843 29.909 23.883 1.00 8.34 136 ASP A N 1
ATOM 811 C CA . ASP A 1 117 ? -1.754 30.281 22.802 1.00 8.20 136 ASP A CA 1
ATOM 812 C C . ASP A 1 117 ? -1.600 31.756 22.440 1.00 7.49 136 ASP A C 1
ATOM 813 O O . ASP A 1 117 ? -1.834 32.165 21.295 1.00 7.26 136 ASP A O 1
ATOM 818 N N . LEU A 1 118 ? -1.232 32.565 23.418 1.00 5.69 137 LEU A N 1
ATOM 819 C CA . LEU A 1 118 ? -1.111 34.008 23.194 1.00 8.08 137 LEU A CA 1
ATOM 820 C C . LEU A 1 118 ? 0.328 34.443 22.893 1.00 6.78 137 LEU A C 1
ATOM 821 O O . LEU A 1 118 ? 0.589 35.583 22.512 1.00 7.96 137 LEU A O 1
ATOM 826 N N . ILE A 1 119 ? 1.265 33.528 23.068 1.00 5.49 138 ILE A N 1
ATOM 827 C CA . ILE A 1 119 ? 2.666 33.837 22.807 1.00 5.46 138 ILE A CA 1
ATOM 828 C C . ILE A 1 119 ? 3.109 33.331 21.433 1.00 5.08 138 ILE A C 1
ATOM 829 O O . ILE A 1 119 ? 3.801 34.029 20.689 1.00 4.73 138 ILE A O 1
ATOM 834 N N . LEU A 1 120 ? 2.688 32.120 21.088 1.00 6.27 139 LEU A N 1
ATOM 835 C CA . LEU A 1 120 ? 3.192 31.457 19.886 1.00 5.71 139 LEU A CA 1
ATOM 836 C C . LEU A 1 120 ? 2.851 32.175 18.577 1.00 4.91 139 LEU A C 1
ATOM 837 O O . LEU A 1 120 ? 3.659 32.184 17.652 1.00 5.48 139 LEU A O 1
ATOM 842 N N . PRO A 1 121 ? 1.649 32.778 18.480 1.00 6.93 140 PRO A N 1
ATOM 843 C CA . PRO A 1 121 ? 1.358 33.452 17.203 1.00 5.40 140 PRO A CA 1
ATOM 844 C C . PRO A 1 121 ? 2.268 34.647 16.855 1.00 6.11 140 PRO A C 1
ATOM 845 O O . PRO A 1 121 ? 2.826 34.660 15.753 1.00 8.07 140 PRO A O 1
ATOM 849 N N . PRO A 1 122 ? 2.416 35.639 17.752 1.00 6.15 141 PRO A N 1
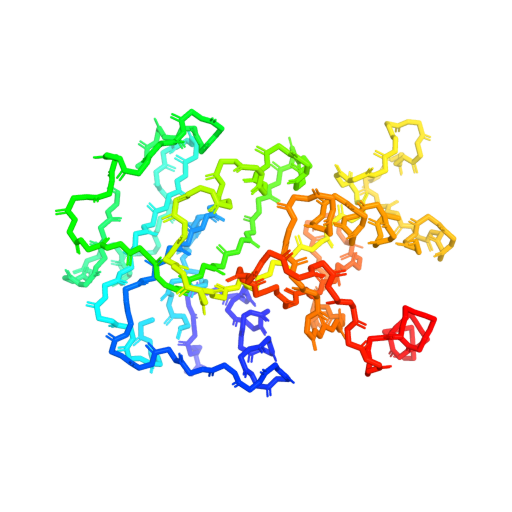ATOM 850 C CA . PRO A 1 122 ? 3.352 36.706 17.366 1.00 7.40 141 PRO A CA 1
ATOM 851 C C . PRO A 1 122 ? 4.758 36.162 17.147 1.00 5.80 141 PRO A C 1
ATOM 852 O O . PRO A 1 122 ? 5.487 36.642 16.282 1.00 6.44 141 PRO A O 1
ATOM 856 N N . LEU A 1 123 ? 5.140 35.169 17.945 1.00 5.75 142 LEU A N 1
ATOM 857 C CA . LEU A 1 123 ? 6.475 34.582 17.839 1.00 5.53 142 LEU A CA 1
ATOM 858 C C . LEU A 1 123 ? 6.707 33.924 16.483 1.00 5.55 142 LEU A C 1
ATOM 859 O O . LEU A 1 123 ? 7.789 34.053 15.893 1.00 6.50 142 LEU A O 1
ATOM 864 N N . TYR A 1 124 ? 5.702 33.199 16.000 1.00 5.02 143 TYR A N 1
ATOM 865 C CA . TYR A 1 124 ? 5.802 32.566 14.696 1.00 6.67 143 TYR A CA 1
ATOM 866 C C . TYR A 1 124 ? 6.214 33.568 13.616 1.00 7.35 143 TYR A C 1
ATOM 867 O O . TYR A 1 124 ? 6.998 33.244 12.728 1.00 7.40 143 TYR A O 1
ATOM 876 N N . GLU A 1 125 ? 5.680 34.782 13.690 1.00 8.05 144 GLU A N 1
ATOM 877 C CA . GLU A 1 125 ? 6.044 35.824 12.714 1.00 8.55 144 GLU A CA 1
ATOM 878 C C . GLU A 1 125 ? 7.443 36.383 12.935 1.00 7.43 144 GLU A C 1
ATOM 879 O O . GLU A 1 125 ? 8.165 36.655 11.976 1.00 10.16 144 GLU A O 1
ATOM 885 N N . ILE A 1 126 ? 7.827 36.543 14.200 1.00 6.19 145 ILE A N 1
ATOM 886 C CA . ILE A 1 126 ? 9.098 37.182 14.554 1.00 6.85 145 ILE A CA 1
ATOM 887 C C . ILE A 1 126 ? 10.328 36.295 14.303 1.00 7.62 145 ILE A C 1
ATOM 888 O O . ILE A 1 126 ? 11.386 36.774 13.891 1.00 6.39 145 ILE A O 1
ATOM 893 N N . LEU A 1 127 ? 10.181 35.003 14.573 1.00 5.96 146 LEU A N 1
ATOM 894 C CA . LEU A 1 127 ? 11.292 34.064 14.511 1.00 6.09 146 LEU A CA 1
ATOM 895 C C . LEU A 1 127 ? 11.847 33.926 13.093 1.00 7.68 146 LEU A C 1
ATOM 896 O O . LEU A 1 127 ? 11.089 33.963 12.112 1.00 7.12 146 LEU A O 1
ATOM 901 N N . GLU A 1 128 ? 13.164 33.772 12.975 1.00 5.17 147 GLU A N 1
ATOM 902 C CA . GLU A 1 128 ? 13.766 33.566 11.662 1.00 7.97 147 GLU A CA 1
ATOM 903 C C . GLU A 1 128 ? 13.262 32.254 11.071 1.00 8.95 147 GLU A C 1
ATOM 904 O O . GLU A 1 128 ? 12.916 31.331 11.801 1.00 7.18 147 GLU A O 1
ATOM 910 N N . LYS A 1 129 ? 13.237 32.175 9.748 1.00 9.61 148 LYS A N 1
ATOM 911 C CA . LYS A 1 129 ? 12.934 30.936 9.047 1.00 8.97 148 LYS A CA 1
ATOM 912 C C . LYS A 1 129 ? 13.823 29.821 9.569 1.00 9.87 148 LYS A C 1
ATOM 913 O O . LYS A 1 129 ? 15.033 30.009 9.745 1.00 7.35 148 LYS A O 1
ATOM 919 N N . ASN A 1 130 ? 13.212 28.667 9.828 1.00 8.09 149 ASN A N 1
ATOM 920 C CA . ASN A 1 130 ? 13.916 27.519 10.382 1.00 8.28 149 ASN A CA 1
ATOM 921 C C . ASN A 1 130 ? 14.438 27.791 11.781 1.00 10.02 149 ASN A C 1
ATOM 922 O O . ASN A 1 130 ? 15.295 27.061 12.285 1.00 9.56 149 ASN A O 1
ATOM 927 N N . GLY A 1 131 ? 13.905 28.836 12.408 1.00 7.23 150 GLY A N 1
ATOM 928 C CA . GLY A 1 131 ? 14.239 29.152 13.781 1.00 8.06 150 GLY A CA 1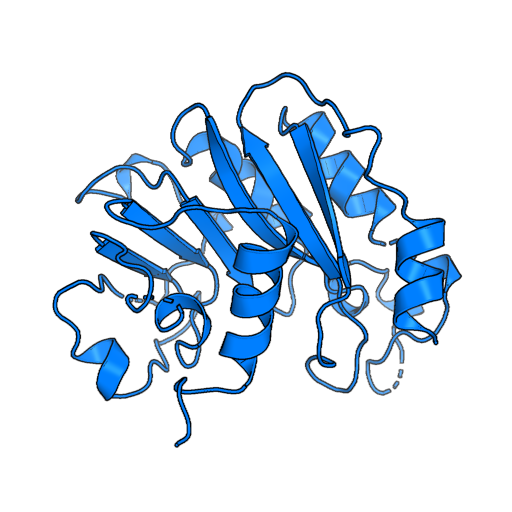
ATOM 929 C C . GLY A 1 131 ? 13.661 28.126 14.726 1.00 7.93 150 GLY A C 1
ATOM 930 O O . GLY A 1 131 ? 12.697 27.435 14.392 1.00 8.25 150 GLY A O 1
ATOM 931 N N . GLU A 1 132 ? 14.249 28.015 15.910 1.00 7.02 151 GLU A N 1
ATOM 932 C CA . GLU A 1 132 ? 13.806 27.007 16.866 1.00 7.43 151 GLU A CA 1
ATOM 933 C C . GLU A 1 132 ? 13.333 27.607 18.177 1.00 6.17 151 GLU A C 1
ATOM 934 O O . GLU A 1 132 ? 13.766 28.690 18.563 1.00 6.66 151 GLU A O 1
ATOM 940 N N . VAL A 1 133 ? 12.461 26.879 18.866 1.00 5.96 152 VAL A N 1
ATOM 941 C CA . VAL A 1 133 ? 11.907 27.333 20.135 1.00 5.51 152 VAL A CA 1
ATOM 942 C C . VAL A 1 133 ? 12.001 26.228 21.179 1.00 6.34 152 VAL A C 1
ATOM 943 O O . VAL A 1 133 ? 11.661 25.072 20.907 1.00 6.15 152 VAL A O 1
ATOM 947 N N . ALA A 1 134 ? 12.459 26.580 22.375 1.00 5.43 153 ALA A N 1
ATOM 948 C CA . ALA A 1 134 ? 12.354 25.675 23.529 1.00 3.88 153 ALA A CA 1
ATOM 949 C C . ALA A 1 134 ? 11.410 26.311 24.551 1.00 5.07 153 ALA A C 1
ATOM 950 O O . ALA A 1 134 ? 11.717 27.329 25.159 1.00 4.66 153 ALA A O 1
ATOM 952 N N . ALA A 1 135 ? 10.241 25.717 24.725 1.00 5.08 154 ALA A N 1
ATOM 953 C CA . ALA A 1 135 ? 9.196 26.376 25.482 1.00 5.74 154 ALA A CA 1
ATOM 954 C C . ALA A 1 135 ? 8.728 25.527 26.659 1.00 5.83 154 ALA A C 1
ATOM 955 O O . ALA A 1 135 ? 8.591 24.305 26.555 1.00 4.53 154 ALA A O 1
ATOM 957 N N . LEU A 1 136 ? 8.518 26.186 27.790 1.00 6.45 155 LEU A N 1
ATOM 958 C CA . LEU A 1 136 ? 7.913 25.542 28.944 1.00 7.15 155 LEU A CA 1
ATOM 959 C C . LEU A 1 136 ? 6.398 25.521 28.804 1.00 6.01 155 LEU A C 1
ATOM 960 O O . LEU A 1 136 ? 5.759 26.556 28.603 1.00 7.18 155 LEU A O 1
ATOM 965 N N . ILE A 1 137 ? 5.835 24.326 28.911 1.00 5.57 156 ILE A N 1
ATOM 966 C CA . ILE A 1 137 ? 4.397 24.134 28.937 1.00 5.02 156 ILE A CA 1
ATOM 967 C C . ILE A 1 137 ? 3.967 23.991 30.392 1.00 6.79 156 ILE A C 1
ATOM 968 O O . ILE A 1 137 ? 4.335 23.027 31.064 1.00 5.88 156 ILE A O 1
ATOM 973 N N . LYS A 1 138 ? 3.191 24.950 30.876 1.00 5.94 157 LYS A N 1
ATOM 974 C CA . LYS A 1 138 ? 2.740 24.937 32.267 1.00 6.59 157 LYS A CA 1
ATOM 975 C C . LYS A 1 138 ? 1.250 24.659 32.354 1.00 6.17 157 LYS A C 1
ATOM 976 O O . LYS A 1 138 ? 0.433 25.534 32.084 1.00 6.37 157 LYS A O 1
ATOM 982 N N . PRO A 1 139 ? 0.898 23.426 32.725 1.00 5.48 158 PRO A N 1
ATOM 983 C CA . PRO A 1 139 ? -0.501 22.994 32.786 1.00 7.37 158 PRO A CA 1
ATOM 984 C C . PRO A 1 139 ? -1.347 23.938 33.625 1.00 9.25 158 PRO A C 1
ATOM 985 O O . PRO A 1 139 ? -2.493 24.197 33.266 1.00 7.96 158 PRO A O 1
ATOM 989 N N . GLN A 1 140 ? -0.772 24.459 34.706 1.00 7.88 159 GLN A N 1
ATOM 990 C CA . GLN A 1 140 ? -1.489 25.356 35.593 1.00 7.16 159 GLN A CA 1
ATOM 991 C C . GLN A 1 140 ? -1.896 26.650 34.892 1.00 9.30 159 GLN A C 1
ATOM 992 O O . GLN A 1 140 ? -2.769 27.361 35.374 1.00 9.17 159 GLN A O 1
ATOM 998 N N . PHE A 1 141 ? -1.271 26.964 33.758 1.00 9.31 160 PHE A N 1
ATOM 999 C CA . PHE A 1 141 ? -1.683 28.155 33.006 1.00 9.01 160 PHE A CA 1
ATOM 1000 C C . PHE A 1 141 ? -2.357 27.811 31.664 1.00 9.23 160 PHE A C 1
ATOM 1001 O O . PHE A 1 141 ? -2.802 28.704 30.938 1.00 8.22 160 PHE A O 1
ATOM 1009 N N . GLU A 1 142 ? -2.451 26.519 31.356 1.00 9.19 161 GLU A N 1
ATOM 1010 C CA . GLU A 1 142 ? -3.060 26.063 30.097 1.00 8.68 161 GLU A CA 1
ATOM 1011 C C . GLU A 1 142 ? -4.441 25.438 30.309 1.00 11.23 161 GLU A C 1
ATOM 1012 O O . GLU A 1 142 ? -5.285 25.433 29.408 1.00 8.85 161 GLU A O 1
ATOM 1018 N N . ALA A 1 143 ? -4.659 24.899 31.503 1.00 9.71 162 ALA A N 1
ATOM 1019 C CA . ALA A 1 143 ? -5.932 24.276 31.839 1.00 13.54 162 ALA A CA 1
ATOM 1020 C C . ALA A 1 143 ? -6.973 25.344 32.154 1.00 18.26 162 ALA A C 1
ATOM 1021 O O . ALA A 1 143 ? -6.654 26.531 32.250 1.00 17.45 162 ALA A O 1
ATOM 1023 N N . GLY A 1 144 ? -8.223 24.929 32.309 1.00 22.12 163 GLY A N 1
ATOM 1024 C CA . GLY A 1 144 ? -9.266 25.871 32.679 1.00 25.55 163 GLY A CA 1
ATOM 1025 C C . GLY A 1 144 ? -9.126 26.312 34.126 1.00 25.79 163 GLY A C 1
ATOM 1026 O O . GLY A 1 144 ? -8.542 25.596 34.944 1.00 22.70 163 GLY A O 1
ATOM 1027 N N . ARG A 1 145 ? -9.655 27.491 34.444 1.00 28.97 164 ARG A N 1
ATOM 1028 C CA . ARG A 1 145 ? -9.670 27.992 35.823 1.00 29.09 164 ARG A CA 1
ATOM 1029 C C . ARG A 1 145 ? -10.237 26.954 36.792 1.00 28.27 164 ARG A C 1
ATOM 1030 O O . ARG A 1 145 ? -9.663 26.688 37.851 1.00 26.41 164 ARG A O 1
ATOM 1038 N N . GLU A 1 146 ? -11.377 26.380 36.425 1.00 30.08 165 GLU A N 1
ATOM 1039 C CA . GLU A 1 146 ? -12.060 25.412 37.278 1.00 32.80 165 GLU A CA 1
ATOM 1040 C C . GLU A 1 146 ? -11.231 24.144 37.486 1.00 33.31 165 GLU A C 1
ATOM 1041 O O . GLU A 1 146 ? -11.495 23.360 38.397 1.00 33.59 165 GLU A O 1
ATOM 1047 N N . GLN A 1 147 ? -10.226 23.949 36.639 1.00 27.68 166 GLN A N 1
ATOM 1048 C CA . GLN A 1 147 ? -9.412 22.745 36.688 1.00 25.94 166 GLN A CA 1
ATOM 1049 C C . GLN A 1 147 ? -8.216 22.908 37.607 1.00 24.57 166 GLN A C 1
ATOM 1050 O O . GLN A 1 147 ? -7.540 21.935 37.934 1.00 23.02 166 GLN A O 1
ATOM 1056 N N . VAL A 1 148 ? -7.945 24.136 38.031 1.00 23.74 167 VAL A N 1
ATOM 1057 C CA . VAL A 1 148 ? -6.700 24.391 38.748 1.00 27.36 167 VAL A CA 1
ATOM 1058 C C . VAL A 1 148 ? -6.767 24.096 40.251 1.00 30.34 167 VAL A C 1
ATOM 1059 O O . VAL A 1 148 ? -6.041 23.231 40.753 1.00 30.37 167 VAL A O 1
ATOM 1063 N N . GLY A 1 149 ? -7.652 24.801 40.972 1.00 20.00 168 GLY A N 1
ATOM 1064 C CA . GLY A 1 149 ? -7.626 24.775 42.423 1.00 20.00 168 GLY A CA 1
ATOM 1065 C C . GLY A 1 149 ? -6.342 25.348 42.989 1.00 20.00 168 GLY A C 1
ATOM 1066 O O . GLY A 1 149 ? -5.962 26.497 42.675 1.00 31.05 168 GLY A O 1
ATOM 1067 N N . ASN A 1 151 ? -4.872 25.664 45.645 1.00 32.32 170 ASN A N 1
ATOM 1068 C CA . ASN A 1 151 ? -3.448 25.441 45.897 1.00 25.13 170 ASN A CA 1
ATOM 1069 C C . ASN A 1 151 ? -2.601 25.707 44.650 1.00 23.98 170 ASN A C 1
ATOM 1070 O O . ASN A 1 151 ? -1.382 25.871 44.736 1.00 23.00 170 ASN A O 1
ATOM 1075 N N . GLY A 1 152 ? -3.256 25.752 43.493 1.00 19.09 171 GLY A N 1
ATOM 1076 C CA . GLY A 1 152 ? -2.610 26.190 42.267 1.00 18.94 171 GLY A CA 1
ATOM 1077 C C . GLY A 1 152 ? -1.816 25.105 41.560 1.00 18.32 171 GLY A C 1
ATOM 1078 O O . GLY A 1 152 ? -1.064 25.387 40.624 1.00 13.79 171 GLY A O 1
ATOM 1079 N N . ILE A 1 153 ? -2.006 23.860 41.988 1.00 15.96 172 ILE A N 1
ATOM 1080 C CA . ILE A 1 153 ? -1.265 22.733 41.436 1.00 16.13 172 ILE A CA 1
ATOM 1081 C C . ILE A 1 153 ? -2.179 21.805 40.636 1.00 17.11 172 ILE A C 1
ATOM 1082 O O . ILE A 1 153 ? -3.274 21.453 41.090 1.00 16.42 172 ILE A O 1
ATOM 1087 N N . ILE A 1 154 ? -1.740 21.428 39.437 1.00 12.79 173 ILE A N 1
ATOM 1088 C CA . ILE A 1 154 ? -2.438 20.404 38.663 1.00 13.38 173 ILE A CA 1
ATOM 1089 C C . ILE A 1 154 ? -1.737 19.078 38.866 1.00 15.27 173 ILE A C 1
ATOM 1090 O O . ILE A 1 154 ? -0.535 18.967 38.635 1.00 12.82 173 ILE A O 1
ATOM 1095 N N . ARG A 1 155 ? -2.485 18.072 39.306 1.00 11.57 174 ARG A N 1
ATOM 1096 C CA . ARG A 1 155 ? -1.900 16.778 39.600 1.00 16.38 174 ARG A CA 1
ATOM 1097 C C . ARG A 1 155 ? -2.485 15.675 38.717 1.00 14.26 174 ARG A C 1
ATOM 1098 O O . ARG A 1 155 ? -1.932 14.586 38.618 1.00 16.72 174 ARG A O 1
ATOM 1106 N N . ASP A 1 156 ? -3.610 15.965 38.077 1.00 14.27 175 ASP A N 1
ATOM 1107 C CA . ASP A 1 156 ? -4.282 14.989 37.227 1.00 10.89 175 ASP A CA 1
ATOM 1108 C C . ASP A 1 156 ? -3.514 14.756 35.921 1.00 11.79 175 ASP A C 1
ATOM 1109 O O . ASP A 1 156 ? -3.324 15.685 35.137 1.00 12.19 175 ASP A O 1
ATOM 1114 N N . PRO A 1 157 ? -3.078 13.506 35.682 1.00 11.81 176 PRO A N 1
ATOM 1115 C CA . PRO A 1 157 ? -2.350 13.133 34.458 1.00 9.56 176 PRO A CA 1
ATOM 1116 C C . PRO A 1 157 ? -3.146 13.425 33.181 1.00 10.69 176 PRO A C 1
ATOM 1117 O O . PRO A 1 157 ? -2.559 13.804 32.166 1.00 9.14 176 PRO A O 1
ATOM 1121 N N . LYS A 1 158 ? -4.465 13.245 33.233 1.00 10.75 177 LYS A N 1
ATOM 1122 C CA . LYS A 1 158 ? -5.326 13.547 32.090 1.00 8.92 177 LYS A CA 1
ATOM 1123 C C . LYS A 1 158 ? -5.354 15.044 31.787 1.00 7.72 177 LYS A C 1
ATOM 1124 O O . LYS A 1 158 ? -5.404 15.439 30.626 1.00 8.40 177 LYS A O 1
ATOM 1130 N N . VAL A 1 159 ? -5.338 15.876 32.822 1.00 8.03 178 VAL A N 1
ATOM 1131 C CA . VAL A 1 159 ?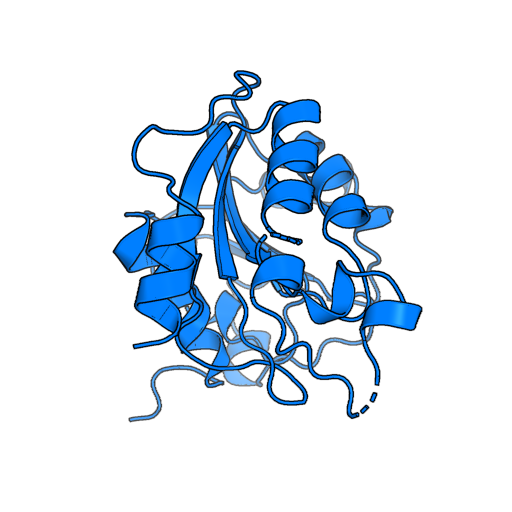 -5.222 17.316 32.585 1.00 9.91 178 VAL A CA 1
ATOM 1132 C C . VAL A 1 159 ? -3.837 17.661 32.000 1.00 8.65 178 VAL A C 1
ATOM 1133 O O . VAL A 1 159 ? -3.736 18.455 31.077 1.00 9.45 178 VAL A O 1
ATOM 1137 N N . HIS A 1 160 ? -2.779 17.048 32.521 1.00 7.80 179 HIS A N 1
ATOM 1138 C CA . HIS A 1 160 ? -1.449 17.267 31.950 1.00 8.73 179 HIS A CA 1
ATOM 1139 C C . HIS A 1 160 ? -1.445 16.942 30.457 1.00 8.92 179 HIS A C 1
ATOM 1140 O O . HIS A 1 160 ? -0.977 17.742 29.637 1.00 7.12 179 HIS A O 1
ATOM 1147 N N . GLN A 1 161 ? -1.969 15.767 30.106 1.00 8.55 180 GLN A N 1
ATOM 1148 C CA . GLN A 1 161 ? -2.012 15.338 28.703 1.00 7.73 180 GLN A CA 1
ATOM 1149 C C . GLN A 1 161 ? -2.770 16.340 27.842 1.00 7.09 180 GLN A C 1
ATOM 1150 O O . GLN A 1 161 ? -2.307 16.727 26.760 1.00 10.35 180 GLN A O 1
ATOM 1164 N N . THR A 1 163 ? -3.316 19.514 28.334 1.00 7.10 182 THR A N 1
ATOM 1165 C CA . THR A 1 163 ? -2.600 20.799 28.169 1.00 8.10 182 THR A CA 1
ATOM 1166 C C . THR A 1 163 ? -1.453 20.692 27.169 1.00 7.66 182 THR A C 1
ATOM 1167 O O . THR A 1 163 ? -1.233 21.599 26.361 1.00 8.34 182 THR A O 1
ATOM 1171 N N . ILE A 1 164 ? -0.727 19.580 27.216 1.00 6.92 183 ILE A N 1
ATOM 1172 C CA . ILE A 1 164 ? 0.291 19.299 26.213 1.00 6.05 183 ILE A CA 1
ATOM 1173 C C . ILE A 1 164 ? -0.338 19.218 24.819 1.00 8.43 183 ILE A C 1
ATOM 1174 O O . ILE A 1 164 ? 0.163 19.825 23.870 1.00 8.77 183 ILE A O 1
ATOM 1179 N N . GLU A 1 165 ? -1.434 18.473 24.699 1.00 8.26 184 GLU A N 1
ATOM 1180 C CA . GLU A 1 165 ? -2.133 18.345 23.418 1.00 9.53 184 GLU A CA 1
ATOM 1181 C C . GLU A 1 165 ? -2.548 19.720 22.913 1.00 8.84 184 GLU A C 1
ATOM 1182 O O . GLU A 1 165 ? -2.419 20.012 21.727 1.00 9.56 184 GLU A O 1
ATOM 1188 N N . LYS A 1 166 ? -3.028 20.561 23.825 1.00 8.14 185 LYS A N 1
ATOM 1189 C CA . LYS A 1 166 ? -3.481 21.911 23.489 1.00 8.26 185 LYS A CA 1
ATOM 1190 C C . LYS A 1 166 ? -2.374 22.750 22.861 1.00 8.33 185 LYS A C 1
ATOM 1191 O O . LYS A 1 166 ? -2.584 23.416 21.855 1.00 8.55 185 LYS A O 1
ATOM 1197 N N . VAL A 1 167 ? -1.192 22.724 23.473 1.00 9.29 186 VAL A N 1
ATOM 1198 C CA . VAL A 1 167 ? -0.061 23.494 22.975 1.00 7.13 186 VAL A CA 1
ATOM 1199 C C . VAL A 1 167 ? 0.445 22.967 21.638 1.00 7.65 186 VAL A C 1
ATOM 1200 O O . VAL A 1 167 ? 0.765 23.761 20.748 1.00 7.28 186 VAL A O 1
ATOM 1204 N N . LEU A 1 168 ? 0.514 21.639 21.492 1.00 7.36 187 LEU A N 1
ATOM 1205 C CA . LEU A 1 168 ? 0.958 21.030 20.228 1.00 8.59 187 LEU A CA 1
ATOM 1206 C C . LEU A 1 168 ? -0.001 21.388 19.094 1.00 7.90 187 LEU A C 1
ATOM 1207 O O . LEU A 1 168 ? 0.410 21.617 17.952 1.00 8.59 187 LEU A O 1
ATOM 1212 N N . LYS A 1 169 ? -1.285 21.426 19.418 1.00 7.77 188 LYS A N 1
ATOM 1213 C CA . LYS A 1 169 ? -2.306 21.790 18.448 1.00 9.83 188 LYS A CA 1
ATOM 1214 C C . LYS A 1 169 ? -2.135 23.250 18.011 1.00 8.72 188 LYS A C 1
ATOM 1215 O O . LYS A 1 169 ? -2.144 23.578 16.828 1.00 8.21 188 LYS A O 1
ATOM 1221 N N . THR A 1 170 ? -1.971 24.129 18.985 1.00 7.43 189 THR A N 1
ATOM 1222 C CA . THR A 1 170 ? -1.762 25.533 18.684 1.00 9.32 189 THR A CA 1
ATOM 1223 C C . THR A 1 170 ? -0.532 25.731 17.798 1.00 9.77 189 THR A C 1
ATOM 1224 O O . THR A 1 170 ? -0.594 26.442 16.796 1.00 7.39 189 THR A O 1
ATOM 1228 N N . ALA A 1 171 ? 0.573 25.085 18.155 1.00 7.35 190 ALA A N 1
ATOM 1229 C CA . ALA A 1 171 ? 1.803 25.232 17.398 1.00 7.36 190 ALA A CA 1
ATOM 1230 C C . ALA A 1 171 ? 1.621 24.742 15.963 1.00 7.71 190 ALA A C 1
ATOM 1231 O O . ALA A 1 171 ? 2.026 25.413 15.024 1.00 8.08 190 ALA A O 1
ATOM 1233 N N . THR A 1 172 ? 1.029 23.563 15.793 1.00 7.98 191 THR A N 1
ATOM 1234 C CA . THR A 1 172 ? 0.861 23.008 14.456 1.00 8.99 191 THR A CA 1
ATOM 1235 C C . THR A 1 172 ? -0.112 23.823 13.598 1.00 9.80 191 THR A C 1
ATOM 1236 O O . THR A 1 172 ? 0.117 23.992 12.404 1.00 8.85 191 THR A O 1
ATOM 1240 N N . GLN A 1 173 ? -1.174 24.344 14.207 1.00 8.48 192 GLN A N 1
ATOM 1241 C CA . GLN A 1 173 ? -2.128 25.170 13.475 1.00 9.54 192 GLN A CA 1
ATOM 1242 C C . GLN A 1 173 ? -1.425 26.394 12.893 1.00 12.29 192 GLN A C 1
ATOM 1243 O O . GLN A 1 173 ? -1.784 26.866 11.811 1.00 9.08 192 GLN A O 1
ATOM 1249 N N . LEU A 1 174 ? -0.417 26.894 13.608 1.00 9.10 193 LEU A N 1
ATOM 1250 C CA . LEU A 1 174 ? 0.364 28.047 13.153 1.00 8.67 193 LEU A CA 1
ATOM 1251 C C . LEU A 1 174 ? 1.365 27.703 12.055 1.00 8.94 193 LEU A C 1
ATOM 1252 O O . LEU A 1 174 ? 1.754 28.562 11.275 1.00 11.50 193 LEU A O 1
ATOM 1257 N N . GLY A 1 175 ? 1.806 26.455 12.014 1.00 10.46 194 GLY A N 1
ATOM 1258 C CA . GLY A 1 175 ? 2.796 26.046 11.038 1.00 9.62 194 GLY A CA 1
ATOM 1259 C C . GLY A 1 175 ? 4.086 25.533 11.658 1.00 9.63 194 GLY A C 1
ATOM 1260 O O . GLY A 1 175 ? 4.974 25.043 10.940 1.00 8.92 194 GLY A O 1
ATOM 1261 N N . PHE A 1 176 ? 4.217 25.653 12.979 1.00 7.63 195 PHE A N 1
ATOM 1262 C CA . PHE A 1 176 ? 5.401 25.107 13.650 1.00 6.64 195 PHE A CA 1
ATOM 1263 C C . PHE A 1 176 ? 5.372 23.594 13.494 1.00 8.59 195 PHE A C 1
ATOM 1264 O O . PHE A 1 176 ? 4.300 22.975 13.541 1.00 6.72 195 PHE A O 1
ATOM 1272 N N . SER A 1 177 ? 6.547 22.987 13.347 1.00 7.00 196 SER A N 1
ATOM 1273 C CA . SER A 1 177 ? 6.658 21.550 13.548 1.00 7.26 196 SER A CA 1
ATOM 1274 C C . SER A 1 177 ? 7.094 21.303 14.988 1.00 8.55 196 SER A C 1
ATOM 1275 O O . SER A 1 177 ? 7.794 22.124 15.587 1.00 8.10 196 SER A O 1
ATOM 1278 N N . VAL A 1 178 ? 6.687 20.168 15.538 1.00 7.53 197 VAL A N 1
ATOM 1279 C CA . VAL A 1 178 ? 7.058 19.801 16.894 1.00 7.68 197 VAL A CA 1
ATOM 1280 C C . VAL A 1 178 ? 8.142 18.734 16.821 1.00 8.98 197 VAL A C 1
ATOM 1281 O O . VAL A 1 178 ? 7.887 17.606 16.389 1.00 9.22 197 VAL A O 1
ATOM 1285 N N . LYS A 1 179 ? 9.350 19.091 17.233 1.00 7.44 198 LYS A N 1
ATOM 1286 C CA . LYS A 1 179 ? 10.506 18.228 17.001 1.00 10.62 198 LYS A CA 1
ATOM 1287 C C . LYS A 1 179 ? 10.856 17.351 18.200 1.00 10.35 198 LYS A C 1
ATOM 1288 O O . LYS A 1 179 ? 11.549 16.344 18.064 1.00 10.73 198 LYS A O 1
ATOM 1294 N N . GLY A 1 180 ? 10.370 17.728 19.372 1.00 8.54 199 GLY A N 1
ATOM 1295 C CA . GLY A 1 180 ? 10.693 16.995 20.583 1.00 8.07 199 GLY A CA 1
ATOM 1296 C C . GLY A 1 180 ? 9.814 17.410 21.740 1.00 6.64 199 GLY A C 1
ATOM 1297 O O . GLY A 1 180 ? 9.226 18.484 21.728 1.00 5.93 199 GLY A O 1
ATOM 1298 N N . LEU A 1 181 ? 9.742 16.554 22.749 1.00 6.18 200 LEU A N 1
ATOM 1299 C CA . LEU A 1 181 ? 8.959 16.824 23.944 1.00 6.52 200 LEU A CA 1
ATOM 1300 C C . LEU A 1 181 ? 9.572 16.047 25.084 1.00 6.40 200 LEU A C 1
ATOM 1301 O O . LEU A 1 181 ? 9.900 14.869 24.926 1.00 5.56 200 LEU A O 1
ATOM 1306 N N . THR A 1 182 ? 9.728 16.700 26.228 1.00 5.94 201 THR A N 1
ATOM 1307 C CA . THR A 1 182 ? 10.157 16.008 27.444 1.00 6.62 201 THR A CA 1
ATOM 1308 C C . THR A 1 182 ? 9.538 16.692 28.656 1.00 7.59 201 THR A C 1
ATOM 1309 O O . THR A 1 182 ? 8.682 17.575 28.509 1.00 6.40 201 THR A O 1
ATOM 1313 N N . PHE A 1 183 ? 9.939 16.275 29.854 1.00 7.37 202 PHE A N 1
ATOM 1314 C CA . PHE A 1 183 ? 9.434 16.909 31.066 1.00 6.68 202 PHE A CA 1
ATOM 1315 C C . PHE A 1 183 ? 10.519 17.812 31.655 1.00 7.17 202 PHE A C 1
ATOM 1316 O O . PHE A 1 183 ? 11.715 17.525 31.559 1.00 7.10 202 PHE A O 1
ATOM 1324 N N . SER A 1 184 ? 10.100 18.924 32.230 1.00 6.21 203 SER A N 1
ATOM 1325 C CA . SER A 1 184 ? 11.030 19.826 32.875 1.00 7.08 203 SER A CA 1
ATOM 1326 C C . SER A 1 184 ? 11.649 19.124 34.085 1.00 10.56 203 SER A C 1
ATOM 1327 O O . SER A 1 184 ? 10.959 18.403 34.805 1.00 8.51 203 SER A O 1
ATOM 1330 N N . PRO A 1 185 ? 12.956 19.337 34.319 1.00 9.72 204 PRO A N 1
ATOM 1331 C CA . PRO A 1 185 ? 13.622 18.523 35.344 1.00 10.55 204 PRO A CA 1
ATOM 1332 C C . PRO A 1 185 ? 13.193 18.870 36.761 1.00 11.96 204 PRO A C 1
ATOM 1333 O O . PRO A 1 185 ? 13.443 18.086 37.670 1.00 10.40 204 PRO A O 1
ATOM 1337 N N . ILE A 1 186 ? 12.591 20.041 36.954 1.00 9.02 205 ILE A N 1
ATOM 1338 C CA . ILE A 1 186 ? 12.158 20.451 38.281 1.00 10.66 205 ILE A CA 1
ATOM 1339 C C . ILE A 1 186 ? 10.776 21.082 38.204 1.00 10.93 205 ILE A C 1
ATOM 1340 O O . ILE A 1 186 ? 10.381 21.603 37.167 1.00 10.86 205 ILE A O 1
ATOM 1345 N N . LYS A 1 187 ? 10.041 21.026 39.306 1.00 9.84 206 LYS A N 1
ATOM 1346 C CA . LYS A 1 187 ? 8.710 21.617 39.365 1.00 8.92 206 LYS A CA 1
ATOM 1347 C C . LYS A 1 187 ? 8.759 23.140 39.324 1.00 11.18 206 LYS A C 1
ATOM 1348 O O . LYS A 1 187 ? 9.747 23.759 39.723 1.00 9.30 206 LYS A O 1
ATOM 1354 N N . GLY A 1 188 ? 7.678 23.742 38.847 1.00 8.05 207 GLY A N 1
ATOM 1355 C CA . GLY A 1 188 ? 7.618 25.184 38.733 1.00 8.83 207 GLY A CA 1
ATOM 1356 C C . GLY A 1 188 ? 6.597 25.767 39.682 1.00 10.84 207 GLY A C 1
ATOM 1357 O O . GLY A 1 188 ? 5.684 25.070 40.129 1.00 10.81 207 GLY A O 1
ATOM 1358 N N . GLY A 1 189 ? 6.756 27.049 39.986 1.00 10.31 208 GLY A N 1
ATOM 1359 C CA . GLY A 1 189 ? 5.791 27.781 40.785 1.00 13.96 208 GLY A CA 1
ATOM 1360 C C . GLY A 1 189 ? 5.408 27.118 42.093 1.00 15.67 208 GLY A C 1
ATOM 1361 O O . GLY A 1 189 ? 6.263 26.712 42.887 1.00 13.27 208 GLY A O 1
ATOM 1362 N N . ALA A 1 190 ? 4.101 27.003 42.303 1.00 17.70 209 ALA A N 1
ATOM 1363 C CA . ALA A 1 190 ? 3.549 26.411 43.514 1.00 16.00 209 ALA A CA 1
ATOM 1364 C C . ALA A 1 190 ? 3.828 24.912 43.660 1.00 17.33 209 ALA A C 1
ATOM 1365 O O . ALA A 1 190 ? 3.478 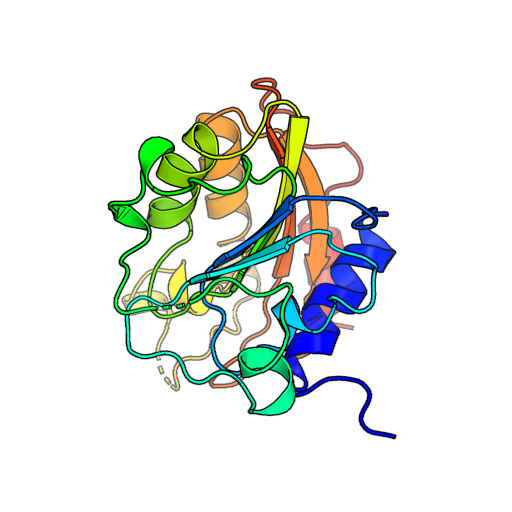24.326 44.677 1.00 18.36 209 ALA A O 1
ATOM 1367 N N . GLY A 1 191 ? 4.432 24.288 42.649 1.00 15.12 210 GLY A N 1
ATOM 1368 C CA . GLY A 1 191 ? 4.745 22.863 42.717 1.00 11.82 210 GLY A CA 1
ATOM 1369 C C . GLY A 1 191 ? 4.195 22.047 41.554 1.00 13.49 210 GLY A C 1
ATOM 1370 O O . GLY A 1 191 ? 3.716 20.921 41.727 1.00 11.66 210 GLY A O 1
ATOM 1371 N N . ASN A 1 192 ? 4.281 22.613 40.355 1.00 9.21 211 ASN A N 1
ATOM 1372 C CA . ASN A 1 192 ? 3.697 22.001 39.174 1.00 8.59 211 ASN A CA 1
ATOM 1373 C C . ASN A 1 192 ? 4.708 21.264 38.329 1.00 8.08 211 ASN A C 1
ATOM 1374 O O . ASN A 1 192 ? 5.789 21.772 38.061 1.00 6.87 211 ASN A O 1
ATOM 1379 N N . VAL A 1 193 ? 4.352 20.059 37.907 1.00 8.81 212 VAL A N 1
ATOM 1380 C CA . VAL A 1 193 ? 5.077 19.412 36.838 1.00 8.66 212 VAL A CA 1
ATOM 1381 C C . VAL A 1 193 ? 4.915 20.305 35.605 1.00 9.02 212 VAL A C 1
ATOM 1382 O O . VAL A 1 193 ? 3.818 20.808 35.338 1.00 6.87 212 VAL A O 1
ATOM 1386 N N . GLU A 1 194 ? 5.998 20.510 34.862 1.00 6.63 213 GLU A N 1
ATOM 1387 C CA . GLU A 1 194 ? 5.920 21.291 33.632 1.00 6.51 213 GLU A CA 1
ATOM 1388 C C . GLU A 1 194 ? 6.628 20.525 32.530 1.00 5.71 213 GLU A C 1
ATOM 1389 O O . GLU A 1 194 ? 7.367 19.593 32.810 1.00 6.85 213 GLU A O 1
ATOM 1395 N N . PHE A 1 195 ? 6.388 20.896 31.281 1.00 5.52 214 PHE A N 1
ATOM 1396 C CA . PHE A 1 195 ? 6.972 20.168 30.160 1.00 6.61 214 PHE A CA 1
ATOM 1397 C C . PHE A 1 195 ? 7.781 21.064 29.233 1.00 7.00 214 PHE A C 1
ATOM 1398 O O . PHE A 1 195 ? 7.605 22.276 29.221 1.00 8.74 214 PHE A O 1
ATOM 1406 N N . LEU A 1 196 ? 8.699 20.462 28.490 1.00 5.99 215 LEU A N 1
ATOM 1407 C CA . LEU A 1 196 ? 9.528 21.203 27.551 1.00 6.87 215 LEU A CA 1
ATOM 1408 C C . LEU A 1 196 ? 9.214 20.737 26.149 1.00 6.71 215 LEU A C 1
ATOM 1409 O O . LEU A 1 196 ? 9.243 19.543 25.867 1.00 5.43 215 LEU A O 1
ATOM 1414 N N . VAL A 1 197 ? 8.901 21.684 25.275 1.00 5.01 216 VAL A N 1
ATOM 1415 C CA . VAL A 1 197 ? 8.618 21.341 23.893 1.00 5.80 216 VAL A CA 1
ATOM 1416 C C . VAL A 1 197 ? 9.592 22.060 22.949 1.00 6.26 216 VAL A C 1
ATOM 1417 O O . VAL A 1 197 ? 9.996 23.204 23.197 1.00 4.94 216 VAL A O 1
ATOM 1421 N N . HIS A 1 198 ? 9.986 21.353 21.896 1.00 6.87 217 HIS A N 1
ATOM 1422 C CA . HIS A 1 198 ? 10.918 21.842 20.879 1.00 5.86 217 HIS A CA 1
ATOM 1423 C C . HIS A 1 198 ? 10.153 22.103 19.569 1.00 7.32 217 HIS A C 1
ATOM 1424 O O . HIS A 1 198 ? 9.580 21.179 18.991 1.00 5.73 217 HIS A O 1
ATOM 1431 N N . LEU A 1 199 ? 10.123 23.362 19.125 1.00 6.88 218 LEU A N 1
ATOM 1432 C CA . LEU A 1 199 ? 9.395 23.744 17.908 1.00 6.66 218 LEU A CA 1
ATOM 1433 C C . LEU A 1 199 ? 10.349 24.222 16.816 1.00 6.46 218 LEU A C 1
ATOM 1434 O O . LEU A 1 199 ? 11.416 24.759 17.104 1.00 5.47 218 LEU A O 1
ATOM 1439 N N . LEU A 1 200 ? 9.934 24.065 15.565 1.00 6.14 219 LEU A N 1
ATOM 1440 C CA . LEU A 1 200 ? 10.718 24.515 14.425 1.00 6.16 219 LEU A CA 1
ATOM 1441 C C . LEU A 1 200 ? 9.798 25.271 13.467 1.00 6.36 219 LEU A C 1
ATOM 1442 O O . LEU A 1 200 ? 8.748 24.763 13.092 1.00 5.06 219 LEU A O 1
ATOM 1447 N N . LYS A 1 201 ? 10.192 26.479 13.073 1.00 5.07 220 LYS A N 1
ATOM 1448 C CA . LYS A 1 201 ? 9.387 27.256 12.142 1.00 6.41 220 LYS A CA 1
ATOM 1449 C C . LYS A 1 201 ? 9.669 26.816 10.710 1.00 7.68 220 LYS A C 1
ATOM 1450 O O . LYS A 1 201 ? 10.650 27.250 10.103 1.00 8.60 220 LYS A O 1
ATOM 1456 N N . ASP A 1 202 ? 8.822 25.945 10.174 1.00 7.33 221 ASP A N 1
ATOM 1457 C CA . ASP A 1 202 ? 8.994 25.490 8.791 1.00 8.85 221 ASP A CA 1
ATOM 1458 C C . ASP A 1 202 ? 7.681 25.448 7.999 1.00 6.97 221 ASP A C 1
ATOM 1459 O O . ASP A 1 202 ? 7.678 25.178 6.803 1.00 7.28 221 ASP A O 1
ATOM 1464 N N . GLY A 1 203 ? 6.573 25.744 8.673 1.00 6.15 222 GLY A N 1
ATOM 1465 C CA . GLY A 1 203 ? 5.260 25.738 8.051 1.00 7.99 222 GLY A CA 1
ATOM 1466 C C . GLY A 1 203 ? 4.732 24.335 7.794 1.00 10.09 222 GLY A C 1
ATOM 1467 O O . GLY A 1 203 ? 3.652 24.158 7.237 1.00 10.43 222 GLY A O 1
ATOM 1468 N N . LYS A 1 204 ? 5.485 23.326 8.214 1.00 8.47 223 LYS A N 1
ATOM 1469 C CA . LYS A 1 204 ? 5.124 21.941 7.905 1.00 9.78 223 LYS A CA 1
ATOM 1470 C C . LYS A 1 204 ? 4.118 21.297 8.874 1.00 11.37 223 LYS A C 1
ATOM 1471 O O . LYS A 1 204 ? 3.475 20.304 8.531 1.00 11.25 223 LYS A O 1
ATOM 1477 N N . ALA A 1 205 ? 3.976 21.863 10.073 1.00 9.77 224 ALA A N 1
ATOM 1478 C CA . ALA A 1 205 ? 3.003 21.353 11.039 1.00 11.41 224 ALA A CA 1
ATOM 1479 C C . ALA A 1 205 ? 3.202 19.860 11.279 1.00 10.12 224 ALA A C 1
ATOM 1480 O O . ALA A 1 205 ? 2.241 19.105 11.422 1.00 12.88 224 ALA A O 1
ATOM 1482 N N . GLU A 1 206 ? 4.460 19.439 11.322 1.00 11.19 225 GLU A N 1
ATOM 1483 C CA . GLU A 1 206 ? 4.796 18.035 11.534 1.00 10.93 225 GLU A CA 1
ATOM 1484 C C . GLU A 1 206 ? 5.208 17.769 12.978 1.00 16.23 225 GLU A C 1
ATOM 1485 O O . GLU A 1 206 ? 6.116 18.416 13.509 1.00 14.51 225 GLU A O 1
ATOM 1491 N N . ILE A 1 207 ? 4.530 16.816 13.607 1.00 11.22 226 ILE A N 1
ATOM 1492 C CA . ILE A 1 207 ? 4.913 16.335 14.926 1.00 10.94 226 ILE A CA 1
ATOM 1493 C C . ILE A 1 207 ? 5.836 15.129 14.734 1.00 13.97 226 ILE A C 1
ATOM 1494 O O . ILE A 1 207 ? 5.431 14.105 14.172 1.00 11.00 226 ILE A O 1
ATOM 1499 N N . ALA A 1 208 ? 7.080 15.246 15.182 1.00 10.96 227 ALA A N 1
ATOM 1500 C CA . ALA A 1 208 ? 8.048 14.181 14.950 1.00 13.62 227 ALA A CA 1
ATOM 1501 C C . ALA A 1 208 ? 7.642 12.863 15.620 1.00 14.84 227 ALA A C 1
ATOM 1502 O O . ALA A 1 208 ? 6.995 12.855 16.671 1.00 13.50 227 ALA A O 1
ATOM 1504 N N . GLN A 1 209 ? 8.028 11.752 15.000 1.00 16.87 228 GLN A N 1
ATOM 1505 C CA . GLN A 1 209 ? 7.678 10.419 15.502 1.00 22.27 228 GLN A CA 1
ATOM 1506 C C . GLN A 1 209 ? 8.133 10.172 16.932 1.00 18.78 228 GLN A C 1
ATOM 1507 O O . GLN A 1 209 ? 7.468 9.454 17.682 1.00 20.52 228 GLN A O 1
ATOM 1513 N N . GLN A 1 210 ? 9.265 10.764 17.299 1.00 17.38 229 GLN A N 1
ATOM 1514 C CA . GLN A 1 210 ? 9.805 10.617 18.643 1.00 18.22 229 GLN A CA 1
ATOM 1515 C C . GLN A 1 210 ? 8.936 11.285 19.721 1.00 19.37 229 GLN A C 1
ATOM 1516 O O . GLN A 1 210 ? 9.024 10.937 20.898 1.00 22.95 229 GLN A O 1
ATOM 1522 N N . VAL A 1 211 ? 8.100 12.245 19.335 1.00 16.39 230 VAL A N 1
ATOM 1523 C CA . VAL A 1 211 ? 7.212 12.885 20.310 1.00 12.64 230 VAL A CA 1
ATOM 1524 C C . VAL A 1 211 ? 6.184 11.878 20.805 1.00 13.53 230 VAL A C 1
ATOM 1525 O O . VAL A 1 211 ? 5.427 11.307 20.016 1.00 14.88 230 VAL A O 1
ATOM 1529 N N . ASN A 1 212 ? 6.158 11.645 22.111 1.00 11.54 231 ASN A N 1
ATOM 1530 C CA . ASN A 1 212 ? 5.262 10.646 22.672 1.00 10.35 231 ASN A CA 1
ATOM 1531 C C . ASN A 1 212 ? 4.755 11.116 24.027 1.00 12.70 231 ASN A C 1
ATOM 1532 O O . ASN A 1 212 ? 5.436 10.976 25.046 1.00 11.25 231 ASN A O 1
ATOM 1537 N N . ILE A 1 213 ? 3.563 11.702 24.031 1.00 11.58 232 ILE A N 1
ATOM 1538 C CA . ILE A 1 213 ? 3.042 12.341 25.231 1.00 13.67 232 ILE A CA 1
ATOM 1539 C C . ILE A 1 213 ? 2.915 11.356 26.383 1.00 14.88 232 ILE A C 1
ATOM 1540 O O . ILE A 1 213 ? 3.347 11.626 27.507 1.00 13.09 232 ILE A O 1
ATOM 1545 N N . GLU A 1 214 ? 2.336 10.198 26.095 1.00 18.98 233 GLU A N 1
ATOM 1546 C CA . GLU A 1 214 ? 2.115 9.198 27.124 1.00 17.16 233 GLU A CA 1
ATOM 1547 C C . GLU A 1 214 ? 3.443 8.737 27.719 1.00 16.68 233 GLU A C 1
ATOM 1548 O O . GLU A 1 214 ? 3.577 8.592 28.937 1.00 15.12 233 GLU A O 1
ATOM 1554 N N . SER A 1 215 ? 4.436 8.527 26.862 1.00 15.21 234 SER A N 1
ATOM 1555 C CA . SER A 1 215 ? 5.756 8.121 27.329 1.00 12.87 234 SER A CA 1
ATOM 1556 C C . SER A 1 215 ? 6.396 9.205 28.199 1.00 16.13 234 SER A C 1
ATOM 1557 O O . SER A 1 215 ? 7.002 8.904 29.231 1.00 12.03 234 SER A O 1
ATOM 1560 N N . VAL A 1 216 ? 6.262 10.468 27.787 1.00 13.08 235 VAL A N 1
ATOM 1561 C CA . VAL A 1 216 ? 6.828 11.555 28.571 1.00 13.59 235 VAL A CA 1
ATOM 1562 C C . VAL A 1 216 ? 6.172 11.621 29.950 1.00 13.01 235 VAL A C 1
ATOM 1563 O O . VAL A 1 216 ? 6.854 11.775 30.960 1.00 10.99 235 VAL A O 1
ATOM 1567 N N . LEU A 1 217 ? 4.846 11.503 29.976 1.00 14.54 236 LEU A N 1
ATOM 1568 C CA . LEU A 1 217 ? 4.082 11.574 31.223 1.00 13.56 236 LEU A CA 1
ATOM 1569 C C . LEU A 1 217 ? 4.491 10.469 32.184 1.00 14.82 236 LEU A C 1
ATOM 1570 O O . LEU A 1 217 ? 4.569 10.668 33.401 1.00 17.79 236 LEU A O 1
ATOM 1575 N N . GLN A 1 218 ? 4.747 9.297 31.623 1.00 14.27 237 GLN A N 1
ATOM 1576 C CA . GLN A 1 218 ? 5.138 8.130 32.401 1.00 17.42 237 GLN A CA 1
ATOM 1577 C C . GLN A 1 218 ? 6.550 8.285 32.964 1.00 18.59 237 GLN A C 1
ATOM 1578 O O . GLN A 1 218 ? 6.805 7.948 34.118 1.00 18.21 237 GLN A O 1
ATOM 1584 N N . LYS A 1 219 ? 7.460 8.818 32.151 1.00 19.04 238 LYS A N 1
ATOM 1585 C CA . LYS A 1 219 ? 8.839 9.027 32.584 1.00 17.94 238 LYS A CA 1
ATOM 1586 C C . LYS A 1 219 ? 8.948 10.101 33.657 1.00 20.37 238 LYS A C 1
ATOM 1587 O O . LYS A 1 219 ? 9.748 9.970 34.577 1.00 21.93 238 LYS A O 1
ATOM 1593 N N . GLU A 1 220 ? 8.160 11.167 33.532 1.00 15.71 239 GLU A N 1
ATOM 1594 C CA . GLU A 1 220 ? 8.178 12.214 34.542 1.00 17.56 239 GLU A CA 1
ATOM 1595 C C . GLU A 1 220 ? 7.717 11.639 35.877 1.00 21.66 239 GLU A C 1
ATOM 1596 O O . GLU A 1 220 ? 8.301 11.923 36.919 1.00 23.97 239 GLU A O 1
ATOM 1602 N N . SER A 1 221 ? 6.666 10.826 35.838 1.00 20.99 240 SER A N 1
ATOM 1603 C CA . SER A 1 221 ? 6.112 10.252 37.058 1.00 23.40 240 SER A CA 1
ATOM 1604 C C . SER A 1 221 ? 7.078 9.354 37.827 1.00 26.04 240 SER A C 1
ATOM 1605 O O . SER A 1 221 ? 7.150 9.437 39.048 1.00 31.52 240 SER A O 1
ATOM 1608 N N . GLU A 1 222 ? 7.814 8.500 37.121 1.00 23.89 241 GLU A N 1
ATOM 1609 C CA . GLU A 1 222 ? 8.779 7.619 37.777 1.00 26.31 241 GLU A CA 1
ATOM 1610 C C . GLU A 1 222 ? 9.682 8.389 38.740 1.00 32.85 241 GLU A C 1
ATOM 1611 O O . GLU A 1 222 ? 10.267 9.415 38.376 1.00 35.54 241 GLU A O 1
#

Nearest PDB structures (foldseek):
  3opn-assembly1_A  TM=1.005E+00  e=1.089E-44  Lactococcus lactis subsp. lactis
  3hp7-assembly1_A  TM=9.712E-01  e=2.433E-29  Streptococcus thermophilus LMG 18311
  5eov-assembly1_A  TM=9.005E-01  e=2.220E-20  Mycobacterium tuberculosis CDC1551
  7s0s-assembly1_B  TM=8.829E-01  e=2.983E-17  Mycobacterium tuberculosis
  3e8s-assembly1_A-2  TM=6.516E-01  e=1.015E-05  Pseudomonas putida KT2440

B-factor: mean 12.36, std 6.99, range [3.58, 45.84]

CATH classification: 3.40.50.150

Solvent-accessible surface area: 10160 Å² total

Sequence (205 aa):
KLRYVSRGGLKLEKALKEFHLEINGKTCLDIGSSTGGFTDVLQNGAKLVYALDVGTNQLAWKIRSDERVVVEQFNFRNAVLADFEQGRPSFTSIDVSFISLDLILPPLYEILEKNGEVAALIKPQFEAGREQVGNGIIRDPKVHQTIEKVLKTATQLGFSVKGLTFSPIKGGAGNVEFLVHLLKDGKAEIAQQVNIESVLQKESE

InterPro domains:
  IPR002877 Ribosomal RNA methyltransferase, FtsJ domain [PF01728] (36-218)
  IPR004538 Hemolysin A /rRNA methyltransferase TlyA [PIRSF005578] (10-228)
  IPR004538 Hemolysin A /rRNA methyltransferase TlyA [TIGR00478] (11-213)
  IPR029063 S-adenosyl-L-methionine-dependent methyltransferase superfamily [G3DSA:3.40.50.150] (39-243)
  IPR029063 S-adenosyl-L-methionine-dependent methyltransferase superfamily [SSF53335] (33-220)
  IPR036986 RNA-binding S4 domain superfamily [G3DSA:3.10.290.10] (1-38)
  IPR047048 16S/23S rRNA (cytidine-2'-O)-methyltransferase TlyA [PTHR32319] (10-221)

Radius of gyration: 15.92 Å; Cα contacts (8 Å, |Δi|>4): 438; chains: 1; bounding box: 42×39×38 Å

Foldseek 3Di:
DPQFQDCVLLQVVVVCVVLVDQQAAFEEEEAQCAQNSVVSVVVRHHQAYEREECAAHNHDPVSVPDPRYHYYVDDQLPDAQVVDDPDQGQEYEEDDPLAACLSNQQRVLRRHDAFGKYKYKQFLLNLADPVQADCSEHDDLVSVLSVVVNLVSCLVNQKEWREKAWGPAADDSGYTIIITMITNHNHSHYDPRYDSVVRSVVVVD

Organism: Lactococcus lactis subsp. lactis (strain IL1403) (NCBI:txid272623)